Protein AF-C1GNK9-F1 (afdb_monomer)

Organism: Paracoccidioides lutzii (strain ATCC MYA-826 / Pb01) (NCBI:txid502779)

Foldseek 3Di:
DDDDDQDDDDDQDWAFAAQQDAPLNPLVVVFVVVPVVLCVVQVVDLVSSCVVVVDDVVVSVCVVVCVVATDDVSVVSRVPPAQPDDAFDDRNHDYRQEREPDGDDLVNVVVVCVVCVVVLNAAQRHGHYDDPDDDSDPDDHCHPVVVLVVVLVVLVVCLVVQPDVLSNQLSVLSSVCGTRVGCPSVVVNVVSLVVPPQDQKHKDFDQDFQVRYNSSRYGHTDIDIDGPPPPPPD

Structure (mmCIF, N/CA/C/O backbone):
data_AF-C1GNK9-F1
#
_entry.id   AF-C1GNK9-F1
#
loop_
_atom_site.group_PDB
_atom_site.id
_atom_site.type_symbol
_atom_site.label_atom_id
_atom_site.label_alt_id
_atom_site.label_comp_id
_atom_site.label_asym_id
_atom_site.label_entity_id
_atom_site.label_seq_id
_atom_site.pdbx_PDB_ins_code
_atom_site.Cartn_x
_atom_site.Cartn_y
_atom_site.Cartn_z
_atom_site.occupancy
_atom_site.B_iso_or_equiv
_atom_site.auth_seq_id
_atom_site.auth_comp_id
_atom_site.auth_asym_id
_atom_site.auth_atom_id
_atom_site.pdbx_PDB_model_num
ATOM 1 N N . MET A 1 1 ? -45.228 13.083 -0.053 1.00 32.41 1 MET A N 1
ATOM 2 C CA . MET A 1 1 ? -44.197 13.038 1.004 1.00 32.41 1 MET A CA 1
ATOM 3 C C . MET A 1 1 ? -42.906 13.493 0.355 1.00 32.41 1 MET A C 1
ATOM 5 O O . MET A 1 1 ? -42.449 12.844 -0.571 1.00 32.41 1 MET A O 1
ATOM 9 N N . SER A 1 2 ? -42.465 14.695 0.703 1.00 33.09 2 SER A N 1
ATOM 10 C CA . SER A 1 2 ? -41.429 15.471 0.018 1.00 33.09 2 SER A CA 1
ATOM 11 C C . SER A 1 2 ? -40.025 14.968 0.356 1.00 33.09 2 SER A C 1
ATOM 13 O O . SER A 1 2 ? -39.589 15.096 1.498 1.00 33.09 2 SER A O 1
ATOM 15 N N . THR A 1 3 ? -39.321 14.422 -0.632 1.00 28.77 3 THR A N 1
ATOM 16 C CA . THR A 1 3 ? -37.869 14.207 -0.604 1.00 28.77 3 THR A CA 1
ATOM 17 C C . THR A 1 3 ? -37.165 15.565 -0.717 1.00 28.77 3 THR A C 1
ATOM 19 O O . THR A 1 3 ? -37.448 16.292 -1.670 1.00 28.77 3 THR A O 1
ATOM 22 N N . PRO A 1 4 ? -36.273 15.952 0.212 1.00 29.84 4 PRO A N 1
ATOM 23 C CA . PRO A 1 4 ? -35.454 17.142 0.041 1.00 29.84 4 PRO A CA 1
ATOM 24 C C . PRO A 1 4 ? -34.284 16.816 -0.892 1.00 29.84 4 PRO A C 1
ATOM 26 O O . PRO A 1 4 ? -33.428 15.998 -0.564 1.00 29.84 4 PRO A O 1
ATOM 29 N N . THR A 1 5 ? -34.263 17.466 -2.052 1.00 26.06 5 THR A N 1
ATOM 30 C CA . THR A 1 5 ? -33.115 17.557 -2.959 1.00 26.06 5 THR A CA 1
ATOM 31 C C . THR A 1 5 ? -31.993 18.326 -2.257 1.00 26.06 5 THR A C 1
ATOM 33 O O . THR A 1 5 ? -32.154 19.514 -1.974 1.00 26.06 5 THR A O 1
ATOM 36 N N . ALA A 1 6 ? -30.874 17.672 -1.947 1.00 28.69 6 ALA A N 1
ATOM 37 C CA . ALA A 1 6 ? -29.666 18.360 -1.502 1.00 28.69 6 ALA A CA 1
ATOM 38 C C . ALA A 1 6 ? -28.867 18.782 -2.742 1.00 28.69 6 ALA A C 1
ATOM 40 O O . ALA A 1 6 ? -28.422 17.939 -3.511 1.00 28.69 6 ALA A O 1
ATOM 41 N N . LEU A 1 7 ? -28.740 20.096 -2.946 1.00 23.80 7 LEU A N 1
ATOM 42 C CA . LEU A 1 7 ? -27.814 20.692 -3.905 1.00 23.80 7 LEU A CA 1
ATOM 43 C C . LEU A 1 7 ? -26.375 20.316 -3.529 1.00 23.80 7 LEU A C 1
ATOM 45 O O . LEU A 1 7 ? -25.934 20.635 -2.425 1.00 23.80 7 LEU A O 1
ATOM 49 N N . ILE A 1 8 ? -25.632 19.731 -4.465 1.00 27.89 8 ILE A N 1
ATOM 50 C CA . ILE A 1 8 ? -24.180 19.578 -4.373 1.00 27.89 8 ILE A CA 1
ATOM 51 C C . ILE A 1 8 ? -23.557 20.673 -5.236 1.00 27.89 8 ILE A C 1
ATOM 53 O O . ILE A 1 8 ? -23.499 20.600 -6.459 1.00 27.89 8 ILE A O 1
ATOM 57 N N . SER A 1 9 ? -23.172 21.766 -4.578 1.00 24.05 9 SER A N 1
ATOM 58 C CA . SER A 1 9 ? -22.331 22.807 -5.164 1.00 24.05 9 SER A CA 1
ATOM 59 C C . SER A 1 9 ? -20.869 22.462 -4.902 1.00 24.05 9 SER A C 1
ATOM 61 O O . SER A 1 9 ? -20.514 22.210 -3.751 1.00 24.05 9 SER A O 1
ATOM 63 N N . GLY A 1 10 ? -20.067 22.478 -5.971 1.00 24.67 10 GLY A N 1
ATOM 64 C CA . GLY A 1 10 ? -18.635 22.173 -6.048 1.00 24.67 10 GLY A CA 1
ATOM 65 C C . GLY A 1 10 ? -17.849 22.257 -4.741 1.00 24.67 10 GLY A C 1
ATOM 66 O O . GLY A 1 10 ? -17.710 23.324 -4.146 1.00 24.67 10 GLY A O 1
ATOM 67 N N . VAL A 1 11 ? -17.295 21.117 -4.332 1.00 29.22 11 VAL A N 1
ATOM 68 C CA . VAL A 1 11 ? -16.322 21.032 -3.246 1.00 29.22 11 VAL A CA 1
ATOM 69 C C . VAL A 1 11 ? -14.987 20.623 -3.859 1.00 29.22 11 VAL A C 1
ATOM 71 O O . VAL A 1 11 ? -14.705 19.446 -4.059 1.00 29.22 11 VAL A O 1
ATOM 74 N N . GLU A 1 12 ? -14.170 21.627 -4.167 1.00 26.56 12 GLU A N 1
ATOM 75 C CA . GLU A 1 12 ? -12.719 21.483 -4.243 1.00 26.56 12 GLU A CA 1
ATOM 76 C C . GLU A 1 12 ? -12.217 21.183 -2.825 1.00 26.56 12 GLU A C 1
ATOM 78 O O . GLU A 1 12 ? -12.026 22.098 -2.023 1.00 26.56 12 GLU A O 1
ATOM 83 N N . GLN A 1 13 ? -12.039 19.909 -2.469 1.00 30.50 13 GLN A N 1
ATOM 84 C CA . GLN A 1 13 ? -11.192 19.555 -1.331 1.00 30.50 13 GLN A CA 1
ATOM 85 C C . GLN A 1 13 ? -10.252 18.406 -1.699 1.00 30.50 13 GLN A C 1
ATOM 87 O O . GLN A 1 13 ? -10.724 17.302 -1.959 1.00 30.50 13 GLN A O 1
ATOM 92 N N . PRO A 1 14 ? -8.932 18.664 -1.728 1.00 31.92 14 PRO A N 1
ATOM 93 C CA . PRO A 1 14 ? -7.942 17.697 -2.156 1.00 31.92 14 PRO A CA 1
ATOM 94 C C . PRO A 1 14 ? -7.744 16.592 -1.113 1.00 31.92 14 PRO A C 1
ATOM 96 O O . PRO A 1 14 ? -7.481 16.864 0.060 1.00 31.92 14 PRO A O 1
ATOM 99 N N . GLY A 1 15 ? -7.828 15.338 -1.548 1.00 30.72 15 GLY A N 1
ATOM 100 C CA . GLY A 1 15 ? -7.091 14.252 -0.915 1.00 30.72 15 GLY A CA 1
ATOM 101 C C . GLY A 1 15 ? -7.646 12.872 -1.234 1.00 30.72 15 GLY A C 1
ATOM 102 O O . GLY A 1 15 ? -8.844 12.625 -1.119 1.00 30.72 15 GLY A O 1
ATOM 103 N N . MET A 1 16 ? -6.733 11.982 -1.607 1.00 29.78 16 MET A N 1
ATOM 104 C CA . MET A 1 16 ? -6.917 10.538 -1.732 1.00 29.78 16 MET A CA 1
ATOM 105 C C . MET A 1 16 ? -7.487 9.862 -0.478 1.00 29.78 16 MET A C 1
ATOM 107 O O . MET A 1 16 ? -7.595 10.466 0.579 1.00 29.78 16 MET A O 1
ATOM 111 N N . VAL A 1 17 ? -7.823 8.574 -0.595 1.00 35.56 17 VAL A N 1
ATOM 112 C CA . VAL A 1 17 ? -8.345 7.750 0.505 1.00 35.56 17 VAL A CA 1
ATOM 113 C C . VAL A 1 17 ? -7.592 6.430 0.581 1.00 35.56 17 VAL A C 1
ATOM 115 O O . VAL A 1 17 ? -8.095 5.412 0.124 1.00 35.56 17 VAL A O 1
ATOM 118 N N . LEU A 1 18 ? -6.370 6.402 1.129 1.00 33.28 18 LEU A N 1
ATOM 119 C CA . LEU A 1 18 ? -5.648 5.128 1.291 1.00 33.28 18 LEU A CA 1
ATOM 120 C C . LEU A 1 18 ? -6.395 4.168 2.240 1.00 33.28 18 LEU A C 1
ATOM 122 O O . LEU A 1 18 ? -6.914 4.531 3.290 1.00 33.28 18 LEU A O 1
ATOM 126 N N . GLY A 1 19 ? -6.471 2.894 1.860 1.00 31.83 19 GLY A N 1
ATOM 127 C CA . GLY A 1 19 ? -7.300 1.878 2.515 1.00 31.83 19 GLY A CA 1
ATOM 128 C C . GLY A 1 19 ? -6.709 1.240 3.778 1.00 31.83 19 GLY A C 1
ATOM 129 O O . GLY A 1 19 ? -6.863 0.031 3.943 1.00 31.83 19 GLY A O 1
ATOM 130 N N . LEU A 1 20 ? -6.030 1.978 4.674 1.00 34.16 20 LEU A N 1
ATOM 131 C CA . LEU A 1 20 ? -5.265 1.339 5.768 1.00 34.16 20 LEU A CA 1
ATOM 132 C C . LEU A 1 20 ? -5.580 1.765 7.215 1.00 34.16 20 LEU A C 1
ATOM 134 O O . LEU A 1 20 ? -5.107 1.100 8.137 1.00 34.16 20 LEU A O 1
ATOM 138 N N . SER A 1 21 ? -6.442 2.752 7.485 1.00 34.75 21 SER A N 1
ATOM 139 C CA . SER A 1 21 ? -6.635 3.256 8.865 1.00 34.75 21 SER A CA 1
ATOM 140 C C . SER A 1 21 ? -8.066 3.144 9.433 1.00 34.75 21 SER A C 1
ATOM 142 O O . SER A 1 21 ? -8.746 4.142 9.648 1.00 34.75 21 SER A O 1
ATOM 144 N N . CYS A 1 22 ? -8.592 1.945 9.708 1.00 33.47 22 CYS A N 1
ATOM 145 C CA . CYS A 1 22 ? -9.754 1.825 10.616 1.00 33.47 22 CYS A CA 1
ATOM 146 C C . CYS A 1 22 ? -9.280 1.780 12.079 1.00 33.47 22 CYS A C 1
ATOM 148 O O . CYS A 1 22 ? -8.209 1.254 12.360 1.00 33.47 22 CYS A O 1
ATOM 150 N N . ALA A 1 23 ? -10.082 2.255 13.039 1.00 33.41 23 ALA A N 1
AT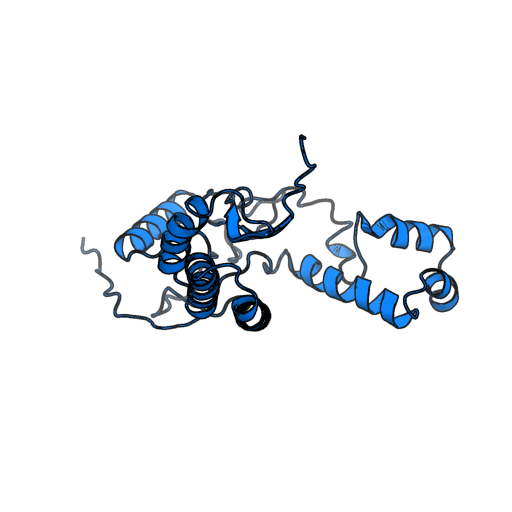OM 151 C CA . ALA A 1 23 ? -9.802 2.131 14.475 1.00 33.41 23 ALA A CA 1
ATOM 152 C C . ALA A 1 23 ? -9.534 0.674 14.928 1.00 33.41 23 ALA A C 1
ATOM 154 O O . ALA A 1 23 ? -8.771 0.467 15.868 1.00 33.41 23 ALA A O 1
ATOM 155 N N . GLY A 1 24 ? -10.090 -0.326 14.227 1.00 42.16 24 GLY A N 1
ATOM 156 C CA . GLY A 1 24 ? -9.766 -1.751 14.415 1.00 42.16 24 GLY A CA 1
ATOM 157 C C . GLY A 1 24 ? -8.482 -2.216 13.711 1.00 42.16 24 GLY A C 1
ATOM 158 O O . GLY A 1 24 ? -7.875 -3.190 14.136 1.00 42.16 24 GLY A O 1
ATOM 159 N N . CYS A 1 25 ? -8.034 -1.485 12.687 1.00 50.09 25 CYS A N 1
ATOM 160 C CA . CYS A 1 25 ? -6.756 -1.670 11.996 1.00 50.09 25 CYS A CA 1
ATOM 161 C C . CYS A 1 25 ? -5.635 -0.793 12.573 1.00 50.09 25 CYS A C 1
ATOM 163 O O . CYS A 1 25 ? -4.517 -0.886 12.092 1.00 50.09 25 CYS A O 1
ATOM 165 N N . ARG A 1 26 ? -5.870 0.038 13.601 1.00 47.41 26 ARG A N 1
ATOM 166 C CA . ARG A 1 26 ? -4.796 0.804 14.265 1.00 47.41 26 ARG A CA 1
ATOM 167 C C . ARG A 1 26 ? -3.589 -0.058 14.662 1.00 47.41 26 ARG A C 1
ATOM 169 O O . ARG A 1 26 ? -2.475 0.404 14.439 1.00 47.41 26 ARG A O 1
ATOM 176 N N . PRO A 1 27 ? -3.758 -1.311 15.140 1.00 50.75 27 PRO A N 1
ATOM 177 C CA . PRO A 1 27 ? -2.621 -2.196 15.376 1.00 50.75 27 PRO A CA 1
ATOM 178 C C . PRO A 1 27 ? -1.754 -2.456 14.133 1.00 50.75 27 PRO A C 1
ATOM 180 O O . PRO A 1 27 ? -0.574 -2.738 14.317 1.00 50.75 27 PRO A O 1
ATOM 183 N N . ARG A 1 28 ? -2.304 -2.340 12.904 1.00 52.94 28 ARG A N 1
ATOM 184 C CA . ARG A 1 28 ? -1.558 -2.419 11.630 1.00 52.94 28 ARG A CA 1
ATOM 185 C C . ARG A 1 28 ? -0.625 -1.231 11.424 1.00 52.94 28 ARG A C 1
ATOM 187 O O . ARG A 1 28 ? 0.478 -1.442 10.964 1.00 52.94 28 ARG A O 1
ATOM 194 N N . LEU A 1 29 ? -1.019 -0.005 11.760 1.00 51.38 29 LEU A N 1
ATOM 195 C CA . LEU A 1 29 ? -0.091 1.128 11.632 1.00 51.38 29 LEU A CA 1
ATOM 196 C C . LEU A 1 29 ? 1.026 1.011 12.670 1.00 51.38 29 LEU A C 1
ATOM 198 O O . LEU A 1 29 ? 2.201 1.045 12.331 1.00 51.38 29 LEU A O 1
ATOM 202 N N . TYR A 1 30 ? 0.656 0.708 13.916 1.00 52.56 30 TYR A N 1
ATOM 203 C CA . TYR A 1 30 ? 1.638 0.601 14.988 1.00 52.56 30 TYR A CA 1
ATOM 204 C C . TYR A 1 30 ? 2.629 -0.548 14.825 1.00 52.56 30 TYR A C 1
ATOM 206 O O . TYR A 1 30 ? 3.727 -0.444 15.354 1.00 52.56 30 TYR A O 1
ATOM 214 N N . ILE A 1 31 ? 2.279 -1.639 14.132 1.00 55.81 31 ILE A N 1
ATOM 215 C CA . ILE A 1 31 ? 3.273 -2.672 13.817 1.00 55.81 31 ILE A CA 1
ATOM 216 C C . ILE A 1 31 ? 4.301 -2.169 12.799 1.00 55.81 31 ILE A C 1
ATOM 218 O O . ILE A 1 31 ? 5.488 -2.438 12.978 1.00 55.81 31 ILE A O 1
ATOM 222 N N . PHE A 1 32 ? 3.856 -1.470 11.750 1.00 59.28 32 PHE A N 1
ATOM 223 C CA . PHE A 1 32 ? 4.752 -0.973 10.708 1.00 59.28 32 PHE A CA 1
ATOM 224 C C . PHE A 1 32 ? 5.675 0.130 11.225 1.00 59.28 32 PHE A C 1
ATOM 226 O O . PHE A 1 32 ? 6.747 0.303 10.664 1.00 59.28 32 PHE A O 1
ATOM 233 N N . ASP A 1 33 ? 5.317 0.788 12.329 1.00 65.00 33 ASP A N 1
ATOM 234 C CA . ASP A 1 33 ? 6.238 1.644 13.078 1.00 65.00 33 ASP A CA 1
ATOM 235 C C . ASP A 1 33 ? 7.109 0.818 14.041 1.00 65.00 33 ASP A C 1
ATOM 237 O O . ASP A 1 33 ? 8.330 0.938 14.064 1.00 65.00 33 ASP A O 1
ATOM 241 N N . PHE A 1 34 ? 6.499 -0.065 14.837 1.00 65.06 34 PHE A N 1
ATOM 242 C CA . PHE A 1 34 ? 7.181 -0.771 15.921 1.00 65.06 34 PHE A CA 1
ATOM 243 C C . PHE A 1 34 ? 8.332 -1.658 15.435 1.00 65.06 34 PHE A C 1
ATOM 245 O O . PHE A 1 34 ? 9.401 -1.647 16.048 1.00 65.06 34 PHE A O 1
ATOM 252 N N . ILE A 1 35 ? 8.133 -2.431 14.362 1.00 64.75 35 ILE A N 1
ATOM 253 C CA . ILE A 1 35 ? 9.158 -3.368 13.887 1.00 64.75 35 ILE A CA 1
ATOM 254 C C . ILE A 1 35 ? 10.387 -2.597 13.385 1.00 64.75 35 ILE A C 1
ATOM 256 O O . ILE A 1 35 ? 11.457 -2.789 13.966 1.00 64.75 35 ILE A O 1
ATOM 260 N N . PRO A 1 36 ? 10.283 -1.675 12.408 1.00 67.06 36 PRO A N 1
ATOM 261 C CA . PRO A 1 36 ? 11.446 -0.924 11.940 1.00 67.06 36 PRO A CA 1
ATOM 262 C C . PRO A 1 36 ? 12.147 -0.127 13.043 1.00 67.06 36 PRO A C 1
ATOM 264 O O . PRO A 1 36 ? 13.374 -0.100 13.066 1.00 67.06 36 PRO A O 1
ATOM 267 N N . GLU A 1 37 ? 11.416 0.479 13.988 1.00 70.75 37 GLU A N 1
ATOM 268 C CA . GLU A 1 37 ? 12.041 1.184 15.119 1.00 70.75 37 GLU A CA 1
ATOM 269 C C . GLU A 1 37 ? 12.799 0.233 16.060 1.00 70.75 37 GLU A C 1
ATOM 271 O O . GLU A 1 37 ? 13.888 0.570 16.529 1.00 70.75 37 GLU A O 1
ATOM 276 N N . THR A 1 38 ? 12.273 -0.971 16.309 1.00 69.19 38 THR A N 1
ATOM 277 C CA . THR A 1 38 ? 12.946 -1.996 17.130 1.00 69.19 38 THR A CA 1
ATOM 278 C C . THR A 1 38 ? 14.260 -2.445 16.492 1.00 69.19 38 THR A C 1
ATOM 280 O O . THR A 1 38 ? 15.286 -2.523 17.172 1.00 69.19 38 THR A O 1
ATOM 283 N N . TYR A 1 39 ? 14.254 -2.670 15.175 1.00 67.69 39 TYR A N 1
ATOM 284 C CA . TYR A 1 39 ? 15.462 -3.000 14.416 1.00 67.69 39 TYR A CA 1
ATOM 285 C C . TYR A 1 39 ? 16.459 -1.844 14.409 1.00 67.69 39 TYR A C 1
ATOM 287 O O . TYR A 1 39 ? 17.630 -2.041 14.735 1.00 67.69 39 TYR A O 1
ATOM 295 N N . ARG A 1 40 ? 15.991 -0.620 14.152 1.00 74.56 40 ARG A N 1
ATOM 296 C CA . ARG A 1 40 ? 16.846 0.569 14.142 1.00 74.56 40 ARG A CA 1
ATOM 297 C C . ARG A 1 40 ? 17.505 0.808 15.501 1.00 74.56 40 ARG A C 1
ATOM 299 O O . ARG A 1 40 ? 18.688 1.139 15.567 1.00 74.56 40 ARG A O 1
ATOM 306 N N . ALA A 1 41 ? 16.781 0.580 16.600 1.00 76.06 41 ALA A N 1
ATOM 307 C CA . ALA A 1 41 ? 17.334 0.642 17.953 1.00 76.06 41 ALA A CA 1
ATOM 308 C C . ALA A 1 41 ? 18.442 -0.401 18.184 1.00 76.06 41 ALA A C 1
ATOM 310 O O . ALA A 1 41 ? 19.359 -0.154 18.974 1.00 76.06 41 ALA A O 1
ATOM 311 N N . CYS A 1 42 ? 18.389 -1.527 17.474 1.00 72.00 42 CYS A N 1
ATOM 312 C CA . CYS A 1 42 ? 19.380 -2.600 17.488 1.00 72.00 42 CYS A CA 1
ATOM 313 C C . CYS A 1 42 ? 20.400 -2.495 16.340 1.00 72.00 42 CYS A C 1
ATOM 315 O O . CYS A 1 42 ? 21.036 -3.488 16.017 1.00 72.00 42 CYS A O 1
ATOM 317 N N . ALA A 1 43 ? 20.590 -1.311 15.741 1.00 74.94 43 ALA A N 1
ATOM 318 C CA . ALA A 1 43 ? 21.527 -1.089 14.630 1.00 74.94 43 ALA A CA 1
ATOM 319 C C . ALA A 1 43 ? 21.312 -2.045 13.440 1.00 74.94 43 ALA A C 1
ATOM 321 O O . ALA A 1 43 ? 22.272 -2.483 12.809 1.00 74.94 43 ALA A O 1
ATOM 322 N N . ASP A 1 44 ? 20.048 -2.387 13.180 1.00 68.62 44 ASP A N 1
ATOM 323 C CA . ASP A 1 44 ? 19.618 -3.358 12.171 1.00 68.62 44 ASP A CA 1
ATOM 324 C C . ASP A 1 44 ? 20.210 -4.772 12.374 1.00 68.62 44 ASP A C 1
ATOM 326 O O . ASP A 1 44 ? 20.144 -5.617 11.482 1.00 68.62 44 ASP A O 1
ATOM 330 N N . ASP A 1 45 ? 20.740 -5.058 13.572 1.00 70.19 45 ASP A N 1
ATOM 331 C CA . ASP A 1 45 ? 21.247 -6.364 13.990 1.00 70.19 45 ASP A CA 1
ATOM 332 C C . ASP A 1 45 ? 20.277 -7.017 14.982 1.00 70.19 45 ASP A C 1
ATOM 334 O O . ASP A 1 45 ? 20.234 -6.697 16.173 1.00 70.19 45 ASP A O 1
ATOM 338 N N . GLY A 1 46 ? 19.503 -7.982 14.483 1.00 65.69 46 GLY A N 1
ATOM 339 C CA . GLY A 1 46 ? 18.556 -8.751 15.289 1.00 65.69 46 GLY A CA 1
ATOM 340 C C . GLY A 1 46 ? 19.201 -9.491 16.466 1.00 65.69 46 GLY A C 1
ATOM 341 O O . GLY A 1 46 ? 18.524 -9.739 17.458 1.00 65.69 46 GLY A O 1
ATOM 342 N N . ARG A 1 47 ? 20.508 -9.780 16.426 1.00 67.94 47 ARG A N 1
ATOM 343 C CA . ARG A 1 47 ? 21.219 -10.448 17.533 1.00 67.94 47 ARG A CA 1
ATOM 344 C C . ARG A 1 47 ? 21.383 -9.532 18.740 1.00 67.94 47 ARG A C 1
ATOM 346 O O . ARG A 1 47 ? 21.305 -9.989 19.875 1.00 67.94 47 ARG A O 1
ATOM 353 N N . LEU A 1 48 ? 21.512 -8.223 18.507 1.00 73.75 48 LEU A N 1
ATOM 354 C CA . LEU A 1 48 ? 21.542 -7.235 19.586 1.00 73.75 48 LEU A CA 1
ATOM 355 C C . LEU A 1 48 ? 20.188 -7.111 20.295 1.00 73.75 48 LEU A C 1
ATOM 357 O O . LEU A 1 48 ? 20.136 -6.579 21.406 1.00 73.75 48 LEU A O 1
ATOM 361 N N . LEU A 1 49 ? 19.099 -7.590 19.683 1.00 71.94 49 LEU A N 1
ATOM 362 C CA . LEU A 1 49 ? 17.785 -7.589 20.313 1.00 71.94 49 LEU A CA 1
ATOM 363 C C . LEU A 1 49 ? 17.759 -8.531 21.522 1.00 71.94 49 LEU A C 1
ATOM 365 O O . LEU A 1 49 ? 17.271 -8.119 22.572 1.00 71.94 49 LEU A O 1
ATOM 369 N N . ALA A 1 50 ? 18.329 -9.736 21.416 1.00 72.94 50 ALA A N 1
ATOM 370 C CA . ALA A 1 50 ? 18.413 -10.694 22.525 1.00 72.94 50 ALA A CA 1
ATOM 371 C C . ALA A 1 50 ? 19.210 -10.102 23.694 1.00 72.94 50 ALA A C 1
ATOM 373 O O . ALA A 1 50 ? 18.692 -9.974 24.805 1.00 72.94 50 ALA A O 1
ATOM 374 N N . ASP A 1 51 ? 20.411 -9.595 23.403 1.00 78.88 51 ASP A N 1
ATOM 375 C CA . ASP A 1 51 ? 21.302 -8.978 24.391 1.00 78.88 51 ASP A CA 1
ATOM 376 C C . ASP A 1 51 ? 20.658 -7.788 25.120 1.00 78.88 51 ASP A C 1
ATOM 378 O O . ASP A 1 51 ? 20.855 -7.598 26.323 1.00 78.88 51 ASP A O 1
ATOM 382 N N . ARG A 1 52 ? 19.882 -6.960 24.407 1.00 76.69 52 ARG A N 1
ATOM 383 C CA . ARG A 1 52 ? 19.267 -5.747 24.974 1.00 76.69 52 ARG A CA 1
ATOM 384 C C . ARG A 1 52 ? 17.957 -5.999 25.702 1.00 76.69 52 ARG A C 1
ATOM 386 O O . ARG A 1 52 ? 17.620 -5.238 26.608 1.00 76.69 52 ARG A O 1
ATOM 393 N N . THR A 1 53 ? 17.201 -7.008 25.287 1.00 73.69 53 THR A N 1
ATOM 394 C CA . THR A 1 53 ? 15.884 -7.317 25.864 1.00 73.69 53 THR A CA 1
ATOM 395 C C . THR A 1 53 ? 15.954 -8.390 26.947 1.00 73.69 53 THR A C 1
ATOM 397 O O . THR A 1 53 ? 15.037 -8.483 27.762 1.00 73.69 53 THR A O 1
ATOM 400 N N . GLY A 1 54 ? 17.029 -9.185 26.980 1.00 78.12 54 GLY A N 1
ATOM 401 C CA . GLY A 1 54 ? 17.137 -10.375 27.824 1.00 78.12 54 GLY A CA 1
ATOM 402 C C . GLY A 1 54 ? 16.198 -11.506 27.393 1.00 78.12 54 GLY A C 1
ATOM 403 O O . GLY A 1 54 ? 15.948 -12.419 28.181 1.00 78.12 54 GLY A O 1
ATOM 404 N N . LEU A 1 55 ? 15.634 -11.426 26.183 1.00 76.12 55 LEU A N 1
ATOM 405 C CA . LEU A 1 55 ? 14.844 -12.499 25.590 1.00 76.12 55 LEU A CA 1
ATOM 406 C C . LEU A 1 55 ? 15.771 -13.636 25.157 1.00 76.12 55 LEU A C 1
ATOM 408 O O . LEU A 1 55 ? 16.904 -13.398 24.748 1.00 76.12 55 LEU A O 1
ATOM 412 N N . ALA A 1 56 ? 15.275 -14.868 25.261 1.00 77.56 56 ALA A N 1
ATOM 413 C CA . ALA A 1 56 ? 15.992 -16.033 24.765 1.00 77.56 56 ALA A CA 1
ATOM 414 C C . ALA A 1 56 ? 16.164 -15.936 23.240 1.00 77.56 56 ALA A C 1
ATOM 416 O O . ALA A 1 56 ? 15.277 -15.404 22.562 1.00 77.56 56 ALA A O 1
ATOM 417 N N . ASP A 1 57 ? 17.274 -16.459 22.716 1.00 73.69 57 ASP A N 1
ATOM 418 C CA . ASP A 1 57 ? 17.586 -16.413 21.284 1.00 73.69 57 ASP A CA 1
ATOM 419 C C . ASP A 1 57 ? 16.442 -16.996 20.451 1.00 73.69 57 ASP A C 1
ATOM 421 O O . ASP A 1 57 ? 16.105 -16.433 19.418 1.00 73.69 57 ASP A O 1
ATOM 425 N N . GLU A 1 58 ? 15.750 -18.027 20.944 1.00 72.50 58 GLU A N 1
ATOM 426 C CA . GLU A 1 58 ? 14.609 -18.640 20.260 1.00 72.50 58 GLU A CA 1
ATOM 427 C C . GLU A 1 58 ? 13.406 -17.692 20.136 1.00 72.50 58 GLU A C 1
ATOM 429 O O . GLU A 1 58 ? 12.697 -17.729 19.138 1.00 72.50 58 GLU A O 1
ATOM 434 N N . ILE A 1 59 ? 13.173 -16.821 21.127 1.00 69.44 59 ILE A N 1
ATOM 435 C CA . ILE A 1 59 ? 12.090 -15.818 21.089 1.00 69.44 59 ILE A CA 1
ATOM 436 C C . ILE A 1 59 ? 12.449 -14.705 20.106 1.00 69.44 59 ILE A C 1
ATOM 438 O O . ILE A 1 59 ? 11.583 -14.160 19.422 1.00 69.44 59 ILE A O 1
ATOM 442 N N . VAL A 1 60 ? 13.731 -14.346 20.047 1.00 69.12 60 VAL A N 1
ATOM 443 C CA . VAL A 1 60 ? 14.225 -13.373 19.077 1.00 69.12 60 VAL A CA 1
ATOM 444 C C . VAL A 1 60 ? 14.169 -13.964 17.678 1.00 69.12 60 VAL A C 1
ATOM 446 O O . VAL A 1 60 ? 13.625 -13.314 16.800 1.00 69.12 60 VAL A O 1
ATOM 449 N N . GLU A 1 61 ? 14.618 -15.195 17.463 1.00 67.38 61 GLU A N 1
ATOM 450 C CA . GLU A 1 61 ? 14.451 -15.910 16.197 1.00 67.38 61 GLU A CA 1
ATOM 451 C C . GLU A 1 61 ? 12.972 -16.009 15.813 1.00 67.38 61 GLU A C 1
ATOM 453 O O . GLU A 1 61 ? 12.634 -15.644 14.695 1.00 67.38 61 GLU A O 1
ATOM 458 N N . GLU A 1 62 ? 12.064 -16.336 16.736 1.00 67.06 62 GLU A N 1
ATOM 459 C CA . GLU A 1 62 ? 10.614 -16.323 16.489 1.00 67.06 62 GLU A CA 1
ATOM 460 C C . GLU A 1 62 ? 10.098 -14.923 16.105 1.00 67.06 62 GLU A C 1
ATOM 462 O O . GLU A 1 62 ? 9.246 -14.797 15.227 1.00 67.06 62 GLU A O 1
ATOM 467 N N . PHE A 1 63 ? 10.641 -13.851 16.689 1.00 65.12 63 PHE A N 1
ATOM 468 C CA . PHE A 1 63 ? 10.330 -12.464 16.324 1.00 65.12 63 PHE A CA 1
ATOM 469 C C . PHE A 1 63 ? 10.925 -12.052 14.959 1.00 65.12 63 PHE A C 1
ATOM 471 O O . PHE A 1 63 ? 10.275 -11.339 14.191 1.00 65.12 63 PHE A O 1
ATOM 478 N N . LEU A 1 64 ? 12.144 -12.501 14.633 1.00 62.75 64 LEU A N 1
ATOM 479 C CA . LEU A 1 64 ? 12.874 -12.181 13.397 1.00 62.75 64 LEU A CA 1
ATOM 480 C C . LEU A 1 64 ? 12.341 -12.986 12.196 1.00 62.75 64 LEU A C 1
ATOM 482 O O . LEU A 1 64 ? 12.089 -12.418 11.129 1.00 62.75 64 LEU A O 1
ATOM 486 N N . GLU A 1 65 ? 12.122 -14.291 12.373 1.00 62.00 65 GLU A N 1
ATOM 487 C CA . GLU A 1 65 ? 11.377 -15.169 11.457 1.00 62.00 65 GLU A CA 1
ATOM 488 C C . GLU A 1 65 ? 9.902 -14.738 11.387 1.00 62.00 65 GLU A C 1
ATOM 490 O O . GLU A 1 65 ? 9.264 -14.798 10.329 1.00 62.00 65 GLU A O 1
ATOM 495 N N . GLY A 1 66 ? 9.411 -14.161 12.487 1.00 52.38 66 GLY A N 1
ATOM 496 C CA . GLY A 1 66 ? 8.154 -13.436 12.648 1.00 52.38 66 GLY A CA 1
ATOM 497 C C . GLY A 1 66 ? 8.003 -12.172 11.795 1.00 52.38 66 GLY A C 1
ATOM 498 O O . GLY A 1 66 ? 6.937 -11.558 11.817 1.00 52.38 66 GLY A O 1
ATOM 499 N N . ASN A 1 67 ? 8.947 -11.847 10.901 1.00 51.25 67 ASN A N 1
ATOM 500 C CA . ASN A 1 67 ? 8.676 -10.984 9.737 1.00 51.25 67 ASN A CA 1
ATOM 501 C C . ASN A 1 67 ? 7.661 -11.590 8.740 1.00 51.25 67 ASN A C 1
ATOM 503 O O . ASN A 1 67 ? 7.388 -11.008 7.687 1.00 51.25 67 ASN A O 1
ATOM 507 N N . ARG A 1 68 ? 7.040 -12.725 9.091 1.00 46.72 68 ARG A N 1
ATOM 508 C CA . ARG A 1 68 ? 5.766 -13.182 8.528 1.00 46.72 68 ARG A CA 1
ATOM 509 C C . ARG A 1 68 ? 4.538 -12.998 9.423 1.00 46.72 68 ARG A C 1
ATOM 511 O O . ARG A 1 68 ? 3.445 -13.089 8.881 1.00 46.72 68 ARG A O 1
ATOM 518 N N . GLU A 1 69 ? 4.667 -12.710 10.720 1.00 41.53 69 GLU A N 1
ATOM 519 C CA . GLU A 1 69 ? 3.531 -12.552 11.640 1.00 41.53 69 GLU A CA 1
ATOM 520 C C . GLU A 1 69 ? 3.896 -11.846 12.977 1.00 41.53 69 GLU A C 1
ATOM 522 O O . GLU A 1 69 ? 3.650 -12.348 14.061 1.00 41.53 69 GLU A O 1
ATOM 527 N N . PHE A 1 70 ? 4.304 -10.574 12.866 1.00 47.09 70 PHE A N 1
ATOM 528 C CA . PHE A 1 70 ? 3.664 -9.443 13.563 1.00 47.09 70 PHE A CA 1
ATOM 529 C C . PHE A 1 70 ? 4.085 -9.230 15.068 1.00 47.09 70 PHE A C 1
ATOM 531 O O . PHE A 1 70 ? 4.457 -10.163 15.759 1.00 47.09 70 PHE A O 1
ATOM 538 N N . TYR A 1 71 ? 4.009 -7.978 15.590 1.00 49.88 71 TYR A N 1
ATOM 539 C CA . TYR A 1 71 ? 3.769 -7.567 17.012 1.00 49.88 71 TYR A CA 1
ATOM 540 C C . TYR A 1 71 ? 4.881 -6.852 17.804 1.00 49.88 71 TYR A C 1
ATOM 542 O O . TYR A 1 71 ? 5.977 -7.359 17.933 1.00 49.88 71 TYR A O 1
ATOM 550 N N . THR A 1 72 ? 4.549 -5.737 18.492 1.00 41.84 72 THR A N 1
ATOM 551 C CA . THR A 1 72 ? 4.417 -5.775 19.976 1.00 41.84 72 THR A CA 1
ATOM 552 C C . THR A 1 72 ? 3.869 -4.512 20.706 1.00 41.84 72 THR A C 1
ATOM 554 O O . THR A 1 72 ? 3.602 -4.572 21.901 1.00 41.84 72 THR A O 1
ATOM 557 N N . SER A 1 73 ? 3.493 -3.408 20.053 1.00 46.03 73 SER A N 1
ATOM 558 C CA . SER A 1 73 ? 2.475 -2.475 20.638 1.00 46.03 73 SER A CA 1
ATOM 559 C C . SER A 1 73 ? 1.036 -2.934 20.334 1.00 46.03 73 SER A C 1
ATOM 561 O O . SER A 1 73 ? 0.042 -2.568 20.963 1.00 46.03 73 SER A O 1
ATOM 563 N N . SER A 1 74 ? 0.993 -3.826 19.357 1.00 50.94 74 SER A N 1
ATOM 564 C CA . SER A 1 74 ? -0.106 -4.484 18.704 1.00 50.94 74 SER A CA 1
ATOM 565 C C . SER A 1 74 ? -0.579 -5.749 19.483 1.00 50.94 74 SER A C 1
ATOM 567 O O . SER A 1 74 ? -1.689 -6.213 19.250 1.00 50.94 74 SER A O 1
ATOM 569 N N . ILE A 1 75 ? 0.182 -6.256 20.472 1.00 48.34 75 ILE A N 1
ATOM 570 C CA . ILE A 1 75 ? 0.030 -7.559 21.191 1.00 48.34 75 ILE A CA 1
ATOM 571 C C . ILE A 1 75 ? -1.410 -8.007 21.480 1.00 48.34 75 ILE A C 1
ATOM 573 O O . ILE A 1 75 ? -1.763 -9.161 21.261 1.00 48.34 75 ILE A O 1
ATOM 577 N N . LEU A 1 76 ? -2.290 -7.145 21.988 1.00 52.31 76 LEU A N 1
ATOM 578 C CA . LEU A 1 76 ? -3.642 -7.609 22.324 1.00 52.31 76 LEU A CA 1
ATOM 579 C C . LEU A 1 76 ? -4.503 -7.900 21.095 1.00 52.31 76 LEU A C 1
ATOM 581 O O . LEU A 1 76 ? -5.343 -8.793 21.152 1.00 52.31 76 LEU A O 1
ATOM 585 N N . GLY A 1 77 ? -4.317 -7.179 19.988 1.00 56.66 77 GLY A N 1
ATOM 586 C CA . GLY A 1 77 ? -5.158 -7.297 18.788 1.00 56.66 77 GLY A CA 1
ATOM 587 C C . GLY A 1 77 ? -4.958 -8.587 17.990 1.00 56.66 77 GLY A C 1
ATOM 588 O O . GLY A 1 77 ? -5.507 -8.739 16.911 1.00 56.66 77 GLY A O 1
ATOM 589 N N . ILE A 1 78 ? -4.119 -9.474 18.493 1.00 54.50 78 ILE A N 1
ATOM 590 C CA . ILE A 1 78 ? -3.108 -10.144 17.689 1.00 54.50 78 ILE A CA 1
ATOM 591 C C . ILE A 1 78 ? -2.935 -11.575 18.142 1.00 54.50 78 ILE A C 1
ATOM 593 O O . ILE A 1 78 ? -3.092 -12.512 17.372 1.00 54.50 78 ILE A O 1
ATOM 597 N N . TYR A 1 79 ? -2.878 -11.719 19.461 1.00 58.16 79 TYR A N 1
ATOM 598 C CA . TYR A 1 79 ? -3.340 -12.899 20.159 1.00 58.16 79 TYR A CA 1
ATOM 599 C C . TYR A 1 79 ? -4.876 -12.930 20.244 1.00 58.16 79 TYR A C 1
ATOM 601 O O . TYR A 1 79 ? -5.455 -13.841 20.841 1.00 58.16 79 TYR A O 1
ATOM 609 N N . ARG A 1 80 ? -5.577 -11.938 19.669 1.00 61.72 80 ARG A N 1
ATOM 610 C CA . ARG A 1 80 ? -7.036 -11.914 19.646 1.00 61.72 80 ARG A CA 1
ATOM 611 C C . ARG A 1 80 ? -7.528 -13.001 18.700 1.00 61.72 80 ARG A C 1
ATOM 613 O O . ARG A 1 80 ? -7.389 -12.901 17.489 1.00 61.72 80 ARG A O 1
ATOM 620 N N . LYS A 1 81 ? -8.188 -14.013 19.266 1.00 68.88 81 LYS A N 1
ATOM 621 C CA . LYS A 1 81 ? -8.836 -15.086 18.499 1.00 68.88 81 LYS A CA 1
ATOM 622 C C . LYS A 1 81 ? -9.921 -14.588 17.549 1.00 68.88 81 LYS A C 1
ATOM 624 O O . LYS A 1 81 ? -10.341 -15.331 16.697 1.00 68.88 81 LYS A O 1
ATOM 629 N N . LEU A 1 82 ? -10.452 -13.386 17.713 1.00 64.25 82 LEU A N 1
ATOM 630 C CA . LEU A 1 82 ? -11.439 -12.825 16.797 1.00 64.25 82 LEU A CA 1
ATOM 631 C C . LEU A 1 82 ? -11.225 -11.320 16.714 1.00 64.25 82 LEU A C 1
ATOM 633 O O . LEU A 1 82 ? -10.900 -10.706 17.732 1.00 64.25 82 LEU A O 1
ATOM 637 N N . PRO A 1 83 ? -11.479 -10.691 15.563 1.00 67.81 83 PRO A N 1
ATOM 638 C CA . PRO A 1 83 ? -11.995 -11.270 14.316 1.00 67.81 83 PRO A CA 1
ATOM 639 C C . PRO A 1 83 ? -10.907 -11.892 13.414 1.00 67.81 83 PRO A C 1
ATOM 641 O O . PRO A 1 83 ? -9.777 -11.421 13.398 1.00 67.81 83 PRO A O 1
ATOM 644 N N . HIS A 1 84 ? -11.266 -12.911 12.621 1.00 72.44 84 HIS A N 1
ATOM 645 C CA . HIS A 1 84 ? -10.342 -13.596 11.693 1.00 72.44 84 HIS A CA 1
ATOM 646 C C . HIS A 1 84 ? -10.504 -13.186 10.221 1.00 72.44 84 HIS A C 1
ATOM 648 O O . HIS A 1 84 ? -9.624 -13.456 9.410 1.00 72.44 84 HIS A O 1
ATOM 654 N N . ASN A 1 85 ? -11.622 -12.552 9.855 1.00 77.06 85 ASN A N 1
ATOM 655 C CA . ASN A 1 85 ? -11.952 -12.243 8.461 1.00 77.06 85 ASN A CA 1
ATOM 656 C C . ASN A 1 85 ? -12.095 -10.734 8.232 1.00 77.06 85 ASN A C 1
ATOM 658 O O . ASN A 1 85 ? -12.415 -9.988 9.155 1.00 77.06 85 ASN A O 1
ATOM 662 N N . LEU A 1 86 ? -11.915 -10.274 6.994 1.00 79.06 86 LEU A N 1
ATOM 663 C CA . LEU A 1 86 ? -12.373 -8.945 6.576 1.00 79.06 86 LEU A CA 1
ATOM 664 C C . LEU A 1 86 ? -13.863 -9.013 6.221 1.00 79.06 86 LEU A C 1
ATOM 666 O O . LEU A 1 86 ? -14.310 -9.979 5.607 1.00 79.06 86 LEU A O 1
ATOM 670 N N . GLY A 1 87 ? -14.645 -8.008 6.609 1.00 81.38 87 GLY A N 1
ATOM 671 C CA . GLY A 1 87 ? -16.074 -7.975 6.308 1.00 81.38 87 GLY A CA 1
ATOM 672 C C . GLY A 1 87 ? -16.783 -6.729 6.829 1.00 81.38 87 GLY A C 1
ATOM 673 O O . GLY A 1 87 ? -16.148 -5.785 7.299 1.00 81.38 87 GLY A O 1
ATOM 674 N N . PHE A 1 88 ? -18.118 -6.731 6.769 1.00 83.12 88 PHE A N 1
ATOM 675 C CA . PHE A 1 88 ? -18.940 -5.782 7.534 1.00 83.12 88 PHE A CA 1
ATOM 676 C C . PHE A 1 88 ? -18.756 -6.002 9.041 1.00 83.12 88 PHE A C 1
ATOM 678 O O . PHE A 1 88 ? -18.162 -6.995 9.442 1.00 83.12 88 PHE A O 1
ATOM 685 N N . LEU A 1 89 ? -19.233 -5.095 9.900 1.00 80.25 89 LEU A N 1
ATOM 686 C CA . LEU A 1 89 ? -19.076 -5.261 11.353 1.00 80.25 89 LEU A CA 1
ATOM 687 C C . LEU A 1 89 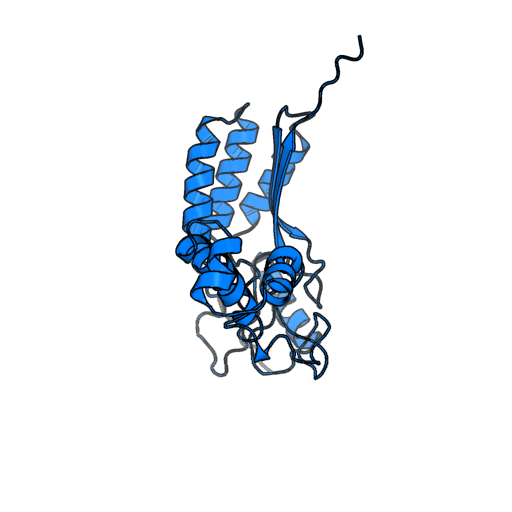? -19.792 -6.535 11.826 1.00 80.25 89 LEU A C 1
ATOM 689 O O . LEU A 1 89 ? -21.011 -6.625 11.705 1.00 80.25 89 LEU A O 1
ATOM 693 N N . SER A 1 90 ? -19.058 -7.484 12.400 1.00 78.62 90 SER A N 1
ATOM 694 C CA . SER A 1 90 ? -19.620 -8.633 13.118 1.00 78.62 90 SER A CA 1
ATOM 695 C C . SER A 1 90 ? -18.644 -9.112 14.192 1.00 78.62 90 SER A C 1
ATOM 697 O O . SER A 1 90 ? -17.521 -8.614 14.279 1.00 78.62 90 SER A O 1
ATOM 699 N N . ASP A 1 91 ? -19.044 -10.111 14.975 1.00 79.94 91 ASP A N 1
ATOM 700 C CA . ASP A 1 91 ? -18.191 -10.709 16.008 1.00 79.94 91 ASP A CA 1
ATOM 701 C C . ASP A 1 91 ? -16.945 -11.405 15.431 1.00 79.94 91 ASP A C 1
ATOM 703 O O . ASP A 1 91 ? -15.954 -11.591 16.136 1.00 79.94 91 ASP A O 1
ATOM 707 N N . ILE A 1 92 ? -16.977 -11.777 14.144 1.00 80.81 92 ILE A N 1
ATOM 708 C CA . ILE A 1 92 ? -15.925 -12.562 13.481 1.00 80.81 92 ILE A CA 1
ATOM 709 C C . ILE A 1 92 ? -15.195 -11.814 12.359 1.00 80.81 92 ILE A C 1
ATOM 711 O O . ILE A 1 92 ? -14.240 -12.353 11.787 1.00 80.81 92 ILE A O 1
ATOM 715 N N . THR A 1 93 ? -15.614 -10.586 12.042 1.00 78.44 93 THR A N 1
ATOM 716 C CA . THR A 1 93 ? -15.059 -9.782 10.943 1.00 78.44 93 THR A CA 1
ATOM 717 C C . THR A 1 93 ? -14.553 -8.421 11.413 1.00 78.44 93 THR A C 1
ATOM 719 O O . THR A 1 93 ? -15.227 -7.700 12.147 1.00 78.44 93 THR A O 1
ATOM 722 N N . GLN A 1 94 ? -13.365 -8.036 10.945 1.00 73.44 94 GLN A N 1
ATOM 723 C CA . GLN A 1 94 ? -12.851 -6.671 11.053 1.00 73.44 94 GLN A CA 1
ATOM 724 C C . GLN A 1 94 ? -13.178 -5.865 9.799 1.00 73.44 94 GLN A C 1
ATOM 726 O O . GLN A 1 94 ? -13.354 -6.406 8.707 1.00 73.44 94 GLN A O 1
A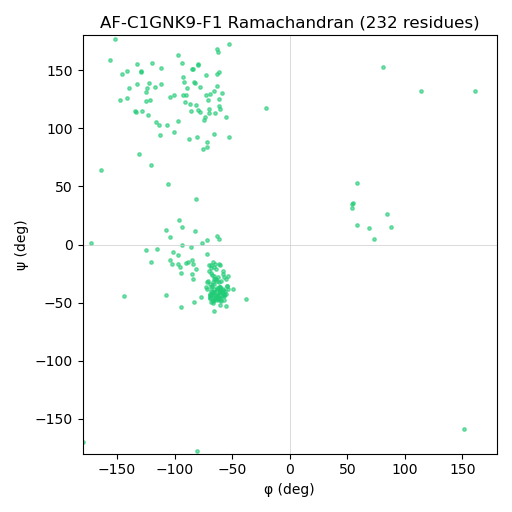TOM 731 N N . ARG A 1 95 ? -13.209 -4.543 9.960 1.00 76.25 95 ARG A N 1
ATOM 732 C CA . ARG A 1 95 ? -13.544 -3.594 8.898 1.00 76.25 95 ARG A CA 1
ATOM 733 C C . ARG A 1 95 ? -12.329 -2.779 8.501 1.00 76.25 95 ARG A C 1
ATOM 735 O O . ARG A 1 95 ? -11.615 -2.291 9.370 1.00 76.25 95 ARG A O 1
ATOM 742 N N . ALA A 1 96 ? -12.165 -2.572 7.199 1.00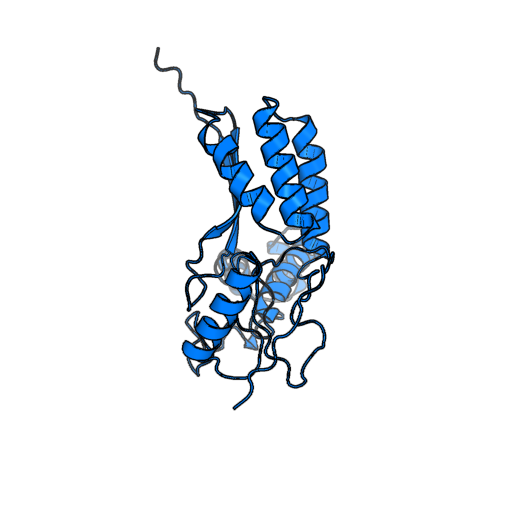 76.31 96 ALA A N 1
ATOM 743 C CA . ALA A 1 96 ? -11.194 -1.628 6.646 1.00 76.31 96 ALA A CA 1
ATOM 744 C C . ALA A 1 96 ? -11.883 -0.374 6.078 1.00 76.31 96 ALA A C 1
ATOM 746 O O . ALA A 1 96 ? -11.467 0.746 6.363 1.00 76.31 96 ALA A O 1
ATOM 747 N N . TYR A 1 97 ? -12.986 -0.571 5.348 1.00 85.75 97 TYR A N 1
ATOM 748 C CA . TYR A 1 97 ? -13.660 0.479 4.578 1.00 85.75 97 TYR A CA 1
ATOM 749 C C . TYR A 1 97 ? -14.861 1.137 5.270 1.00 85.75 97 TYR A C 1
ATOM 751 O O . TYR A 1 97 ? -15.271 2.216 4.860 1.00 85.75 97 TYR A O 1
ATOM 759 N N . TYR A 1 98 ? -15.422 0.521 6.317 1.00 85.31 98 TYR A N 1
ATOM 760 C CA . TYR A 1 98 ? -16.587 1.033 7.055 1.00 85.31 98 TYR A CA 1
ATOM 761 C C . TYR A 1 98 ? -16.166 1.399 8.478 1.00 85.31 98 TYR A C 1
ATOM 763 O O . TYR A 1 98 ? -15.954 0.531 9.324 1.00 85.31 98 TYR A O 1
ATOM 771 N N . LEU A 1 99 ? -15.996 2.694 8.720 1.00 80.62 99 LEU A N 1
ATOM 772 C CA . LEU A 1 99 ? -15.341 3.274 9.890 1.00 80.62 99 LEU A CA 1
ATOM 773 C C . LEU A 1 99 ? -16.291 3.568 11.061 1.00 80.62 99 LEU A C 1
ATOM 775 O O . LEU A 1 99 ? -15.818 3.786 12.173 1.00 80.62 99 LEU A O 1
ATOM 779 N N . SER A 1 100 ? -17.613 3.586 10.839 1.00 74.94 100 SER A N 1
ATOM 780 C CA . SER A 1 100 ? -18.611 3.814 11.905 1.00 74.94 100 SER A CA 1
ATOM 781 C C . SER A 1 100 ? -18.550 2.719 12.969 1.00 74.94 100 SER A C 1
ATOM 783 O O . SER A 1 100 ? -17.993 1.679 12.704 1.00 74.94 100 SER A O 1
ATOM 785 N N . ASN A 1 101 ? -19.142 2.845 14.158 1.00 75.50 101 ASN A N 1
ATOM 786 C CA . ASN A 1 101 ? -19.256 1.710 15.108 1.00 75.50 101 ASN A CA 1
ATOM 787 C C . ASN A 1 101 ? -20.575 0.935 14.971 1.00 75.50 101 ASN A C 1
ATOM 789 O O . ASN A 1 101 ? -20.948 0.164 15.848 1.00 75.50 101 ASN A O 1
ATOM 793 N N . GLN A 1 102 ? -21.280 1.151 13.865 1.00 76.50 102 GLN A N 1
ATOM 794 C CA . GLN A 1 102 ? -22.580 0.561 13.586 1.00 76.50 102 GLN A CA 1
ATOM 795 C C . GLN A 1 102 ? -22.455 -0.439 12.436 1.00 76.50 102 GLN A C 1
ATOM 797 O O . GLN A 1 102 ? -21.560 -0.332 11.591 1.00 76.50 102 GLN A O 1
ATOM 802 N N . GLN A 1 103 ? -23.333 -1.440 12.432 1.00 81.62 103 GLN A N 1
ATOM 803 C CA . GLN A 1 103 ? -23.508 -2.282 11.256 1.00 81.62 103 GLN A CA 1
ATOM 804 C C . GLN A 1 103 ? -24.095 -1.423 10.139 1.00 81.62 103 GLN A C 1
ATOM 806 O O . GLN A 1 103 ? -25.049 -0.689 10.370 1.00 81.62 103 GLN A O 1
ATOM 811 N N . VAL A 1 104 ? -23.501 -1.517 8.953 1.00 81.69 104 VAL A N 1
ATOM 812 C CA . VAL A 1 104 ? -23.995 -0.849 7.750 1.00 81.69 104 VAL A CA 1
ATOM 813 C C . VAL A 1 104 ? -24.669 -1.908 6.890 1.00 81.69 104 VAL A C 1
ATOM 815 O O . VAL A 1 104 ? -24.080 -2.958 6.615 1.00 81.69 104 VAL A O 1
ATOM 818 N N . THR A 1 105 ? -25.908 -1.652 6.497 1.00 85.50 105 THR A N 1
ATOM 819 C CA . THR A 1 105 ? -26.697 -2.538 5.638 1.00 85.50 105 THR A CA 1
ATOM 820 C C . THR A 1 105 ? -26.301 -2.375 4.172 1.00 85.50 105 THR A C 1
ATOM 822 O O . THR A 1 105 ? -25.809 -1.329 3.741 1.00 85.50 105 THR A O 1
ATOM 825 N N . ARG A 1 106 ? -26.540 -3.409 3.358 1.00 88.81 106 ARG A N 1
ATOM 826 C CA . ARG A 1 106 ? -26.296 -3.327 1.908 1.00 88.81 106 ARG A CA 1
ATOM 827 C C . ARG A 1 106 ? -27.205 -2.290 1.244 1.00 88.81 106 ARG A C 1
ATOM 829 O O . ARG A 1 106 ? -26.811 -1.690 0.249 1.00 88.81 106 ARG A O 1
ATOM 836 N N . GLU A 1 107 ? -28.397 -2.075 1.790 1.00 88.62 107 GLU A N 1
ATOM 837 C CA . GLU A 1 107 ? -29.385 -1.099 1.334 1.00 88.62 107 GLU A CA 1
ATOM 838 C C . GLU A 1 107 ? -28.905 0.338 1.558 1.00 88.62 107 GLU A C 1
ATOM 840 O O . GLU A 1 107 ? -29.010 1.154 0.642 1.00 88.62 107 GLU A O 1
ATOM 845 N N . GLU A 1 108 ? -28.326 0.636 2.726 1.00 87.94 108 GLU A N 1
ATOM 846 C CA . GLU A 1 108 ? -27.708 1.941 3.007 1.00 87.94 108 GLU A CA 1
ATOM 847 C C . GLU A 1 108 ? -26.557 2.224 2.039 1.00 87.94 108 GLU A C 1
ATOM 849 O O . GLU A 1 108 ? -26.500 3.305 1.448 1.00 87.94 108 GLU A O 1
ATOM 854 N N . ILE A 1 109 ? -25.680 1.237 1.821 1.00 87.31 109 ILE A N 1
ATOM 855 C CA . ILE A 1 109 ? -24.545 1.380 0.898 1.00 87.31 109 ILE A CA 1
ATOM 856 C C . ILE A 1 109 ? -25.053 1.613 -0.517 1.00 87.31 109 ILE A C 1
ATOM 858 O O . ILE A 1 109 ? -24.608 2.554 -1.162 1.00 87.31 109 ILE A O 1
ATOM 862 N N . ARG A 1 110 ? -26.030 0.824 -0.981 1.00 90.00 110 ARG A N 1
ATOM 863 C CA . ARG A 1 110 ? -26.648 1.002 -2.301 1.00 90.00 110 ARG A CA 1
ATOM 864 C C . ARG A 1 110 ? -27.262 2.393 -2.461 1.00 90.00 110 ARG A C 1
ATOM 866 O O . ARG A 1 110 ? -27.111 2.991 -3.523 1.00 90.00 110 ARG A O 1
ATOM 873 N N . GLY A 1 111 ? -27.955 2.891 -1.437 1.00 88.25 111 GLY A N 1
ATOM 874 C CA . GLY A 1 111 ? -28.568 4.218 -1.445 1.00 88.25 111 GLY A CA 1
ATOM 875 C C . GLY A 1 111 ? -27.534 5.324 -1.634 1.00 88.25 111 GLY A C 1
ATOM 876 O O . GLY A 1 111 ? -27.693 6.162 -2.517 1.00 88.25 111 GLY A O 1
ATOM 877 N N . VAL A 1 112 ? -26.440 5.280 -0.874 1.00 85.31 112 VAL A N 1
ATOM 878 C CA . VAL A 1 112 ? -25.342 6.244 -1.023 1.00 85.31 112 VAL A CA 1
ATOM 879 C C . VAL A 1 112 ? -24.597 6.046 -2.335 1.00 85.31 112 VAL A C 1
ATOM 881 O O . VAL A 1 112 ? -24.386 7.023 -3.031 1.00 85.31 112 VAL A O 1
ATOM 884 N N . SER A 1 113 ? -24.273 4.817 -2.743 1.00 87.81 113 SER A N 1
ATOM 885 C CA .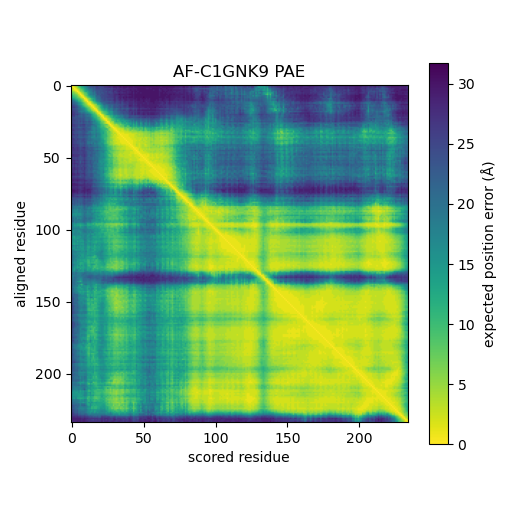 SER A 1 113 ? -23.645 4.556 -4.045 1.00 87.81 113 SER A CA 1
ATOM 886 C C . SER A 1 113 ? -24.447 5.146 -5.207 1.00 87.81 113 SER A C 1
ATOM 888 O O . SER A 1 113 ? -23.852 5.625 -6.166 1.00 87.81 113 SER A O 1
ATOM 890 N N . LYS A 1 114 ? -25.785 5.135 -5.121 1.00 87.88 114 LYS A N 1
ATOM 891 C CA . LYS A 1 114 ? -26.646 5.781 -6.114 1.00 87.88 114 LYS A CA 1
ATOM 892 C C . LYS A 1 114 ? -26.476 7.303 -6.109 1.00 87.88 114 LYS A C 1
ATOM 894 O O . LYS A 1 114 ? -26.294 7.864 -7.178 1.00 87.88 114 LYS A O 1
ATOM 899 N N . LEU A 1 115 ? -26.502 7.935 -4.933 1.00 86.94 115 LEU A N 1
ATOM 900 C CA . LEU A 1 115 ? -26.278 9.381 -4.801 1.00 86.94 115 LEU A CA 1
ATOM 901 C C . LEU A 1 115 ? -24.901 9.781 -5.349 1.00 86.94 115 LEU A C 1
ATOM 903 O O . LEU A 1 115 ? -24.802 10.709 -6.129 1.00 86.94 115 LEU A O 1
ATOM 907 N N . LEU A 1 116 ? -23.854 9.016 -5.030 1.00 86.31 116 LEU A N 1
ATOM 908 C CA . LEU A 1 116 ? -22.503 9.264 -5.545 1.00 86.31 116 LEU A CA 1
ATOM 909 C C . LEU A 1 116 ? -22.424 9.182 -7.067 1.00 86.31 116 LEU A C 1
ATOM 911 O O . LEU A 1 116 ? -21.772 10.009 -7.695 1.00 86.31 116 LEU A O 1
ATOM 915 N N . GLY A 1 117 ? -23.116 8.209 -7.661 1.00 85.81 117 GLY A N 1
ATOM 916 C CA . GLY A 1 117 ? -23.204 8.093 -9.112 1.00 85.81 117 GLY A CA 1
ATOM 917 C C . GLY A 1 117 ? -23.949 9.255 -9.777 1.00 85.81 117 GLY A C 1
ATOM 918 O O . GLY A 1 117 ? -23.632 9.579 -10.915 1.00 85.81 117 GLY A O 1
ATOM 919 N N . GLU A 1 118 ? -24.909 9.888 -9.090 1.00 86.88 118 GLU A N 1
ATOM 920 C CA . GLU A 1 118 ? -25.629 11.069 -9.598 1.00 86.88 118 GLU A CA 1
ATOM 921 C C . GLU A 1 118 ? -24.717 12.311 -9.694 1.00 86.88 118 GLU A C 1
ATOM 923 O O . GLU A 1 118 ? -24.962 13.160 -10.548 1.00 86.88 118 GLU A O 1
ATOM 928 N N . ASP A 1 119 ? -23.638 12.369 -8.903 1.00 83.06 119 ASP A N 1
ATOM 929 C CA . ASP A 1 119 ? -22.650 13.463 -8.890 1.00 83.06 119 ASP A CA 1
ATOM 930 C C . ASP A 1 119 ? -21.292 13.090 -9.515 1.00 83.06 119 ASP A C 1
ATOM 932 O O . ASP A 1 119 ? -20.302 13.803 -9.329 1.00 83.06 119 ASP A O 1
ATOM 936 N N . GLU A 1 120 ? -21.217 11.956 -10.222 1.00 85.19 120 GLU A N 1
ATOM 937 C CA . GLU A 1 120 ? -19.976 11.434 -10.825 1.00 85.19 120 GLU A CA 1
ATOM 938 C C . GLU A 1 120 ? -18.832 11.272 -9.804 1.00 85.19 120 GLU A C 1
ATOM 940 O O . GLU A 1 120 ? -17.654 11.484 -10.094 1.00 85.19 120 GLU A O 1
ATOM 945 N N . ILE A 1 121 ? -19.181 10.887 -8.574 1.00 85.12 121 ILE A N 1
ATOM 946 C CA . ILE A 1 121 ? -18.227 10.553 -7.520 1.00 85.12 121 ILE A CA 1
ATOM 947 C C . ILE A 1 121 ? -18.061 9.039 -7.504 1.00 85.12 121 ILE A C 1
ATOM 949 O O . ILE A 1 121 ? -18.924 8.291 -7.037 1.00 85.12 121 ILE A O 1
ATOM 953 N N . TYR A 1 122 ? -16.928 8.559 -7.999 1.00 88.81 122 TYR A N 1
ATOM 954 C CA . TYR A 1 122 ? -16.629 7.138 -7.917 1.00 88.81 122 TYR A CA 1
ATOM 955 C C . TYR A 1 122 ? -16.101 6.741 -6.533 1.00 88.81 122 TYR A C 1
ATOM 957 O O . TYR A 1 122 ? -15.595 7.558 -5.769 1.00 88.81 122 TYR A O 1
ATOM 965 N N . GLN A 1 123 ? -16.284 5.470 -6.175 1.00 90.62 123 GLN A N 1
ATOM 966 C CA . GLN A 1 123 ? -16.133 4.995 -4.797 1.00 90.62 123 GLN A CA 1
ATOM 967 C C . GLN A 1 123 ? -14.808 4.286 -4.519 1.00 90.62 123 GLN A C 1
ATOM 969 O O . GLN A 1 123 ? -14.554 3.967 -3.355 1.00 90.62 123 GLN A O 1
ATOM 974 N N . GLU A 1 124 ? -13.980 4.032 -5.535 1.00 91.06 124 GLU A N 1
ATOM 975 C CA . GLU A 1 124 ? -12.766 3.212 -5.430 1.00 91.06 124 GLU A CA 1
ATOM 976 C C . GLU A 1 124 ? -11.819 3.738 -4.353 1.00 91.06 124 GLU A C 1
ATOM 978 O O . GLU A 1 124 ? -11.273 2.965 -3.571 1.00 91.06 124 GLU A O 1
ATOM 983 N N . ASN A 1 125 ? -11.696 5.056 -4.267 1.00 90.69 125 ASN A N 1
ATOM 984 C CA . ASN A 1 125 ? -10.914 5.779 -3.281 1.00 90.69 125 ASN A CA 1
ATOM 985 C C . ASN A 1 125 ? -11.839 6.423 -2.236 1.00 90.69 125 ASN A C 1
ATOM 987 O O . ASN A 1 125 ? -11.763 7.618 -1.983 1.00 90.69 125 ASN A O 1
ATOM 991 N N . THR A 1 126 ? -12.750 5.664 -1.625 1.00 89.62 126 THR A N 1
ATOM 992 C CA . THR A 1 126 ? -13.599 6.188 -0.540 1.00 89.62 126 THR A CA 1
ATOM 993 C C . THR A 1 126 ? -13.651 5.243 0.650 1.00 89.62 126 THR A C 1
ATOM 995 O O . THR A 1 126 ? -13.495 4.027 0.530 1.00 89.62 126 THR A O 1
ATOM 998 N N . ARG A 1 127 ? -13.941 5.793 1.831 1.00 87.50 127 ARG A N 1
ATOM 999 C CA . ARG A 1 127 ? -14.298 5.032 3.031 1.00 87.50 127 ARG A CA 1
ATOM 1000 C C . ARG A 1 127 ? -15.580 5.586 3.615 1.00 87.50 127 ARG A C 1
ATOM 1002 O O . ARG A 1 127 ? -15.889 6.766 3.500 1.00 87.50 127 ARG A O 1
ATOM 1009 N N . TRP A 1 128 ? -16.351 4.705 4.226 1.00 85.19 128 TRP A N 1
ATOM 1010 C CA . TRP A 1 128 ? -17.625 5.052 4.818 1.00 85.19 128 TRP A CA 1
ATOM 1011 C C . TRP A 1 128 ? -17.448 5.441 6.276 1.00 85.19 128 TRP A C 1
ATOM 1013 O O . TRP A 1 128 ? -17.040 4.613 7.092 1.00 85.19 128 TRP A O 1
ATOM 1023 N N . LEU A 1 129 ? -17.863 6.648 6.642 1.00 81.50 129 LEU A N 1
ATOM 1024 C CA . LEU A 1 129 ? -18.025 7.050 8.032 1.00 81.50 129 LEU A CA 1
ATOM 1025 C C . LEU A 1 129 ? -19.46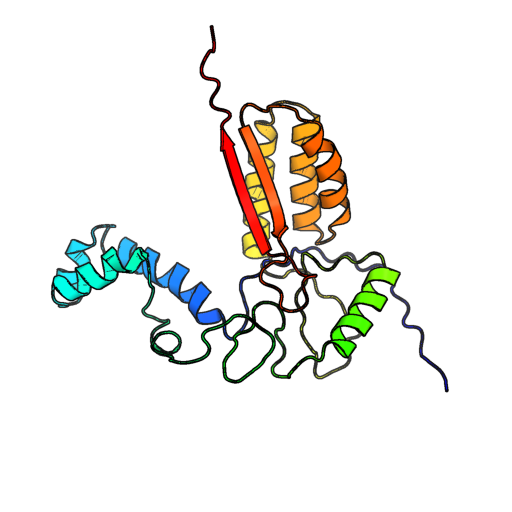6 7.509 8.252 1.00 81.50 129 LEU A C 1
ATOM 1027 O O . LEU A 1 129 ? -19.883 8.551 7.763 1.00 81.50 129 LEU A O 1
ATOM 1031 N N . GLN A 1 130 ? -20.234 6.732 9.015 1.00 71.88 130 GLN A N 1
ATOM 1032 C CA . GLN A 1 130 ? -21.568 7.152 9.434 1.00 71.88 130 GLN A CA 1
ATOM 1033 C C . GLN A 1 130 ? -21.423 8.226 10.512 1.00 71.88 130 GLN A C 1
ATOM 1035 O O . GLN A 1 130 ? -20.978 7.942 11.628 1.00 71.88 130 GLN A O 1
ATOM 1040 N N . ALA A 1 131 ? -21.771 9.463 10.170 1.00 66.44 131 ALA A N 1
ATOM 1041 C CA . ALA A 1 131 ? -21.809 10.554 11.126 1.00 66.44 131 ALA A CA 1
ATOM 1042 C C . ALA A 1 131 ? -23.083 10.464 11.982 1.00 66.44 131 ALA A C 1
ATOM 1044 O O . ALA A 1 131 ? -24.183 10.261 11.476 1.00 66.44 131 ALA A O 1
ATOM 1045 N N . VAL A 1 132 ? -22.940 10.656 13.297 1.00 56.31 132 VAL A N 1
ATOM 1046 C CA . VAL A 1 132 ? -24.076 10.729 14.243 1.00 56.31 132 VAL A CA 1
ATOM 1047 C C . VAL A 1 132 ? -24.881 12.027 14.049 1.00 56.31 132 VAL A C 1
ATOM 1049 O O . VAL A 1 132 ? -26.020 12.140 14.493 1.00 56.31 132 VAL A O 1
ATOM 1052 N N . LYS A 1 133 ? -24.290 13.021 13.377 1.00 54.94 133 LYS A N 1
ATOM 1053 C CA . LYS A 1 133 ? -24.914 14.300 13.033 1.00 54.94 133 LYS A CA 1
ATOM 1054 C C . LYS A 1 133 ? -24.876 14.483 11.524 1.00 54.94 133 LYS A C 1
ATOM 1056 O O . LYS A 1 133 ? -23.851 14.207 10.911 1.00 54.94 133 LYS A O 1
ATOM 1061 N N . PHE A 1 134 ? -25.967 14.999 10.962 1.00 51.47 134 PHE A N 1
ATOM 1062 C CA . PHE A 1 134 ? -25.996 15.490 9.587 1.00 51.47 134 PHE A CA 1
ATOM 1063 C C . PHE A 1 134 ? -24.888 16.539 9.423 1.00 51.47 134 PHE A C 1
ATOM 1065 O O . PHE A 1 134 ? -24.958 17.616 10.019 1.00 51.47 134 PHE A O 1
ATOM 1072 N N . THR A 1 135 ? -23.836 16.207 8.680 1.00 54.53 135 THR A N 1
ATOM 1073 C CA . THR A 1 135 ? -22.840 17.184 8.247 1.00 54.53 135 THR A CA 1
ATOM 1074 C C . THR A 1 135 ? -23.368 17.870 6.995 1.00 54.53 135 THR A C 1
ATOM 1076 O O . THR A 1 135 ? -23.971 17.240 6.132 1.00 54.53 135 THR A O 1
ATOM 1079 N N . MET A 1 136 ? -23.158 19.184 6.901 1.00 48.25 136 MET A N 1
ATOM 1080 C CA . MET A 1 136 ? -23.532 19.963 5.712 1.00 48.25 136 MET A CA 1
ATOM 1081 C C . MET A 1 136 ? -22.703 19.564 4.479 1.00 48.25 136 MET A C 1
ATOM 1083 O O . MET A 1 136 ? -23.119 19.800 3.353 1.00 48.25 136 MET A O 1
ATOM 1087 N N . PHE A 1 137 ? -21.559 18.915 4.710 1.00 57.03 137 PHE A N 1
ATOM 1088 C CA . PHE A 1 137 ? -20.693 18.342 3.691 1.00 57.03 137 PHE A CA 1
ATOM 1089 C C . PHE A 1 137 ? -20.665 16.819 3.888 1.00 57.03 137 PHE A C 1
ATOM 1091 O O . PHE A 1 137 ? -20.071 16.350 4.866 1.00 57.03 137 PHE A O 1
ATOM 1098 N N . PRO A 1 138 ? -21.344 16.035 3.029 1.00 69.31 138 PRO A N 1
ATOM 1099 C CA . PRO A 1 138 ? -21.315 14.573 3.102 1.00 69.31 138 PRO A CA 1
ATOM 1100 C C . PRO A 1 138 ? -19.967 13.984 2.647 1.00 69.31 138 PRO A C 1
ATOM 1102 O O . PRO A 1 138 ? -19.727 12.795 2.842 1.00 69.31 138 PRO A O 1
ATOM 1105 N N . PHE A 1 139 ? -19.080 14.820 2.095 1.00 75.06 139 PHE A N 1
ATOM 1106 C CA . PHE A 1 139 ? -17.753 14.456 1.608 1.00 75.06 139 PHE A CA 1
ATOM 1107 C C . PHE A 1 139 ? -16.662 15.161 2.391 1.00 75.06 139 PHE A C 1
ATOM 1109 O O . PHE A 1 139 ? -16.733 16.366 2.633 1.00 75.06 139 PHE A O 1
ATOM 1116 N N . GLN A 1 140 ? -15.638 14.395 2.743 1.00 76.75 140 GLN A N 1
ATOM 1117 C CA . GLN A 1 140 ? -14.427 14.899 3.360 1.00 76.75 140 GLN A CA 1
ATOM 1118 C C . GLN A 1 140 ? -13.234 14.245 2.664 1.00 76.75 140 GLN A C 1
ATOM 1120 O O . GLN A 1 140 ? -13.073 13.028 2.734 1.00 76.75 140 GLN A O 1
ATOM 1125 N N . GLY A 1 141 ? -12.433 15.058 1.975 1.00 81.62 141 GLY A N 1
ATOM 1126 C CA . GLY A 1 141 ? -11.133 14.645 1.449 1.00 81.62 141 GLY A CA 1
ATOM 1127 C C . GLY A 1 141 ? -10.047 14.684 2.528 1.00 81.62 141 GLY A C 1
ATOM 1128 O O . GLY A 1 141 ? -10.299 15.028 3.687 1.00 81.62 141 GLY A O 1
ATOM 1129 N N . GLY A 1 142 ? -8.818 14.364 2.130 1.00 83.56 142 GLY A N 1
ATOM 1130 C CA . GLY A 1 142 ? -7.631 14.478 2.988 1.00 83.56 142 GLY A CA 1
ATOM 1131 C C . GLY A 1 142 ? -7.333 13.243 3.837 1.00 83.56 142 GLY A C 1
ATOM 1132 O O . GLY A 1 142 ? -6.546 13.308 4.783 1.00 83.56 142 GLY A O 1
ATOM 1133 N N . ASP A 1 143 ? -7.949 12.112 3.519 1.00 82.19 143 ASP A N 1
ATOM 1134 C CA . ASP A 1 143 ? -7.649 10.857 4.183 1.00 82.19 143 ASP A CA 1
ATOM 1135 C C . ASP A 1 143 ? -6.236 10.373 3.795 1.00 82.19 143 ASP A C 1
ATOM 1137 O O . ASP A 1 143 ? -5.860 10.370 2.629 1.00 82.19 143 ASP A O 1
ATOM 1141 N N . HIS A 1 144 ? -5.396 10.023 4.774 1.00 81.50 144 HIS A N 1
ATOM 1142 C CA . HIS A 1 144 ? -3.966 9.741 4.542 1.00 81.50 144 HIS A CA 1
ATOM 1143 C C . HIS A 1 144 ? -3.190 10.865 3.816 1.00 81.50 144 HIS A C 1
ATOM 1145 O O . HIS A 1 144 ? -2.246 10.608 3.069 1.00 81.50 144 HIS A O 1
ATOM 1151 N N . ALA A 1 145 ? -3.569 12.134 4.019 1.00 86.25 145 ALA A N 1
ATOM 1152 C CA . ALA A 1 145 ? -2.962 13.269 3.315 1.00 86.25 145 ALA A CA 1
ATOM 1153 C C . ALA A 1 145 ? -1.429 13.364 3.454 1.00 86.25 145 ALA A C 1
ATOM 1155 O O . ALA A 1 145 ? -0.773 13.876 2.549 1.00 86.25 145 ALA A O 1
ATOM 1156 N N . ALA A 1 146 ? -0.853 12.890 4.567 1.00 86.94 146 ALA A N 1
ATOM 1157 C CA . ALA A 1 146 ? 0.594 12.893 4.768 1.00 86.94 146 ALA A CA 1
ATOM 1158 C C . ALA A 1 146 ? 1.287 11.903 3.819 1.00 86.94 146 ALA A C 1
ATOM 1160 O O . ALA A 1 146 ? 2.201 12.285 3.096 1.00 86.94 146 ALA A O 1
ATOM 1161 N N . GLU A 1 147 ? 0.805 10.665 3.760 1.00 86.62 147 GLU A N 1
ATOM 1162 C CA . GLU A 1 147 ? 1.329 9.616 2.885 1.00 86.62 147 GLU A CA 1
ATOM 1163 C C . GLU A 1 147 ? 1.095 9.951 1.407 1.00 86.62 147 GLU A C 1
ATOM 1165 O O . GLU A 1 147 ? 1.987 9.786 0.579 1.00 86.62 147 GLU A O 1
ATOM 1170 N N . VAL A 1 148 ? -0.080 10.493 1.078 1.00 87.56 148 VAL A N 1
ATOM 1171 C CA . VAL A 1 148 ? -0.424 10.953 -0.278 1.00 87.56 148 VAL A CA 1
ATOM 1172 C C . VAL A 1 148 ? 0.527 12.048 -0.748 1.00 87.56 148 VAL A C 1
ATOM 1174 O O . VAL A 1 148 ? 0.945 12.046 -1.903 1.00 87.56 148 VAL A O 1
ATOM 1177 N N . LYS A 1 149 ? 0.897 12.977 0.139 1.00 90.56 149 LYS A N 1
ATOM 1178 C CA . LYS A 1 149 ? 1.848 14.039 -0.188 1.00 90.56 149 LYS A CA 1
ATOM 1179 C C . LYS A 1 149 ? 3.217 13.473 -0.572 1.00 90.56 149 LYS A C 1
ATOM 1181 O O . LYS A 1 149 ? 3.799 13.954 -1.541 1.00 90.56 149 LYS A O 1
ATOM 1186 N N . GLU A 1 150 ? 3.700 12.458 0.144 1.00 91.25 150 GLU A N 1
ATOM 1187 C CA . GLU A 1 150 ? 4.962 11.786 -0.192 1.00 91.25 150 GLU A CA 1
ATOM 1188 C C . GLU A 1 150 ? 4.861 11.022 -1.520 1.00 91.25 150 GLU A C 1
ATOM 1190 O O . GLU A 1 150 ? 5.749 11.134 -2.362 1.00 91.25 150 GLU A O 1
ATOM 1195 N N . VAL A 1 151 ? 3.742 10.329 -1.771 1.00 89.75 151 VAL A N 1
ATOM 1196 C CA . VAL A 1 151 ? 3.484 9.672 -3.066 1.00 89.75 151 VAL A CA 1
ATOM 1197 C C . VAL A 1 151 ? 3.532 10.682 -4.216 1.00 89.75 151 VAL A C 1
ATOM 1199 O O . VAL A 1 151 ? 4.216 10.440 -5.210 1.00 89.75 151 VAL A O 1
ATOM 1202 N N . CYS A 1 152 ? 2.860 11.829 -4.081 1.00 92.88 152 CYS A N 1
ATOM 1203 C CA . CYS A 1 152 ? 2.899 12.888 -5.091 1.00 92.88 152 CYS A CA 1
ATOM 1204 C C . CYS A 1 152 ? 4.322 13.419 -5.317 1.00 92.88 152 CYS A C 1
ATOM 1206 O O . CYS A 1 152 ? 4.707 13.629 -6.463 1.00 92.88 152 CYS A O 1
ATOM 1208 N N . ALA A 1 153 ? 5.113 13.607 -4.256 1.00 93.88 153 ALA A N 1
ATOM 1209 C CA . ALA A 1 153 ? 6.497 14.063 -4.379 1.00 93.88 153 ALA A CA 1
ATOM 1210 C C . ALA A 1 153 ? 7.369 13.056 -5.153 1.00 93.88 153 ALA A C 1
ATOM 1212 O O . ALA A 1 153 ? 8.093 13.453 -6.067 1.00 93.88 153 ALA A O 1
ATOM 1213 N N . CYS A 1 154 ? 7.250 11.757 -4.853 1.00 93.12 154 CYS A N 1
ATOM 1214 C CA . CYS A 1 154 ? 7.951 10.705 -5.593 1.00 93.12 154 CYS A CA 1
ATOM 1215 C C . CYS A 1 154 ? 7.520 10.633 -7.066 1.00 93.12 154 CYS A C 1
ATOM 1217 O O . CYS A 1 154 ? 8.356 10.410 -7.939 1.00 93.12 154 CYS A O 1
ATOM 1219 N N . LEU A 1 155 ? 6.229 10.821 -7.356 1.00 93.62 155 LEU A N 1
ATOM 1220 C CA . LEU A 1 155 ? 5.715 10.822 -8.727 1.00 93.62 155 LEU A CA 1
ATOM 1221 C C . LEU A 1 155 ? 6.216 12.023 -9.534 1.00 93.62 155 LEU A C 1
ATOM 1223 O O . LEU A 1 155 ? 6.591 11.849 -10.690 1.00 93.62 155 LEU A O 1
ATOM 1227 N N . GLU A 1 156 ? 6.279 13.215 -8.938 1.00 95.12 156 GLU A N 1
ATOM 1228 C CA . GLU A 1 156 ? 6.837 14.399 -9.609 1.00 95.12 156 GLU A CA 1
ATOM 1229 C C . GLU A 1 156 ? 8.318 14.212 -9.956 1.00 95.12 156 GLU A C 1
ATOM 1231 O O . GLU A 1 156 ? 8.755 14.596 -11.042 1.00 95.12 156 GLU A O 1
ATOM 1236 N N . GLU A 1 157 ? 9.094 13.562 -9.084 1.00 94.31 157 GLU A N 1
ATOM 1237 C CA . GLU A 1 157 ? 10.477 13.194 -9.400 1.00 94.31 157 GLU A CA 1
ATOM 1238 C C . GLU A 1 157 ? 10.533 12.147 -10.526 1.00 94.31 157 GLU A C 1
ATOM 1240 O O . GLU A 1 157 ? 11.258 12.328 -11.512 1.00 94.31 157 GLU A O 1
ATOM 1245 N N . ALA A 1 158 ? 9.721 11.088 -10.431 1.00 90.75 158 ALA A N 1
ATOM 1246 C CA . ALA A 1 158 ? 9.645 10.016 -11.424 1.00 90.75 158 ALA A CA 1
ATOM 1247 C C . ALA A 1 158 ? 9.238 10.517 -12.819 1.00 90.75 158 ALA A C 1
ATOM 1249 O O . ALA A 1 158 ? 9.707 9.976 -13.824 1.00 90.75 158 ALA A O 1
ATOM 1250 N N . LYS A 1 159 ? 8.419 11.574 -12.893 1.00 92.06 159 LYS A N 1
ATOM 1251 C CA . LYS A 1 159 ? 7.973 12.203 -14.144 1.00 92.06 159 LYS A CA 1
ATOM 1252 C C . LYS A 1 159 ? 9.143 12.592 -15.048 1.00 92.06 159 LYS A C 1
ATOM 1254 O O . LYS A 1 159 ? 9.086 12.372 -16.254 1.00 92.06 159 LYS A O 1
ATOM 1259 N N . SER A 1 160 ? 10.245 13.074 -14.466 1.00 91.75 160 SER A N 1
ATOM 1260 C CA . SER A 1 160 ? 11.454 13.462 -15.211 1.00 91.75 160 SER A CA 1
ATOM 1261 C C . SER A 1 160 ? 12.191 12.294 -15.889 1.00 91.75 160 SER A C 1
ATOM 1263 O O . SER A 1 160 ? 13.005 12.517 -16.786 1.00 91.75 160 SER A O 1
ATOM 1265 N N . TYR A 1 161 ? 11.880 11.055 -15.500 1.00 92.12 161 TYR A N 1
ATOM 1266 C CA . TYR A 1 161 ? 12.441 9.823 -16.058 1.00 92.12 161 TYR A CA 1
ATOM 1267 C C . TYR A 1 161 ? 11.469 9.102 -17.005 1.00 92.12 161 TYR A C 1
ATOM 1269 O O . TYR A 1 161 ? 11.756 7.982 -17.439 1.00 92.12 161 TYR A O 1
ATOM 1277 N N . ALA A 1 162 ? 10.320 9.708 -17.325 1.00 89.06 162 ALA A N 1
ATOM 1278 C CA . ALA A 1 162 ? 9.336 9.116 -18.220 1.00 89.06 162 ALA A CA 1
ATOM 1279 C C . ALA A 1 162 ? 9.949 8.824 -19.599 1.00 89.06 162 ALA A C 1
ATOM 1281 O O . ALA A 1 162 ? 10.575 9.678 -20.227 1.00 89.06 162 ALA A O 1
ATOM 1282 N N . ALA A 1 163 ? 9.751 7.600 -20.093 1.00 88.38 163 ALA A N 1
ATOM 1283 C CA . ALA A 1 163 ? 10.339 7.160 -21.358 1.00 88.38 163 ALA A CA 1
ATOM 1284 C C . ALA A 1 163 ? 9.714 7.848 -22.585 1.00 88.38 163 ALA A C 1
ATOM 1286 O O . ALA A 1 163 ? 10.321 7.878 -23.658 1.00 88.38 163 ALA A O 1
ATOM 1287 N N . ASN A 1 164 ? 8.485 8.352 -22.452 1.00 88.69 164 ASN A N 1
ATOM 1288 C CA . ASN A 1 164 ? 7.723 8.978 -23.523 1.00 88.69 164 ASN A CA 1
ATOM 1289 C C . ASN A 1 164 ? 6.657 9.951 -22.957 1.00 88.69 164 ASN A C 1
ATOM 1291 O O . ASN A 1 164 ? 6.254 9.804 -21.801 1.00 88.69 164 ASN A O 1
ATOM 1295 N N . PRO A 1 165 ? 6.169 10.925 -23.756 1.00 91.62 165 PRO A N 1
ATOM 1296 C CA . PRO A 1 165 ? 5.169 11.894 -23.293 1.00 91.62 165 PRO A CA 1
ATOM 1297 C C . PRO A 1 165 ? 3.818 11.296 -22.845 1.00 91.62 165 PRO A C 1
ATOM 1299 O O . PRO A 1 165 ? 3.241 11.815 -21.893 1.00 91.62 165 PRO A O 1
ATOM 1302 N N . PRO A 1 166 ? 3.271 10.230 -23.471 1.00 90.25 166 PRO A N 1
ATOM 1303 C CA . PRO A 1 166 ? 2.083 9.556 -22.935 1.00 90.25 166 PRO A CA 1
ATOM 1304 C C . PRO A 1 166 ? 2.268 9.035 -21.506 1.00 90.25 166 PRO A C 1
ATOM 1306 O O . PRO A 1 166 ? 1.388 9.215 -20.670 1.00 90.25 166 PRO A O 1
ATOM 1309 N N . TYR A 1 167 ? 3.419 8.440 -21.203 1.00 89.31 167 TYR A N 1
ATOM 1310 C CA . TYR A 1 167 ? 3.719 7.933 -19.868 1.00 89.31 167 TYR A CA 1
ATOM 1311 C C . TYR A 1 167 ? 3.903 9.065 -18.845 1.00 89.31 167 TYR A C 1
ATOM 1313 O O . TYR A 1 167 ? 3.467 8.952 -17.701 1.00 89.31 167 TYR A O 1
ATOM 1321 N N . GLU A 1 168 ? 4.456 10.203 -19.270 1.00 92.44 168 GLU A N 1
ATOM 1322 C CA . GLU A 1 168 ? 4.483 11.431 -18.467 1.00 92.44 168 GLU A CA 1
ATOM 1323 C C . GLU A 1 168 ? 3.063 11.875 -18.062 1.00 92.44 168 GLU A C 1
ATOM 1325 O O . GLU A 1 168 ? 2.813 12.170 -16.893 1.00 92.44 168 GLU A O 1
ATOM 1330 N N . GLN A 1 169 ? 2.101 11.829 -18.994 1.00 92.81 169 GLN A N 1
ATOM 1331 C CA . GLN A 1 169 ? 0.691 12.152 -18.725 1.00 92.81 169 GLN A CA 1
ATOM 1332 C C . GLN A 1 169 ? 0.018 11.147 -17.784 1.00 92.81 169 GLN A C 1
ATOM 1334 O O . GLN A 1 169 ? -0.851 11.529 -16.998 1.00 92.81 169 GLN A O 1
ATOM 1339 N N . VAL A 1 170 ? 0.415 9.870 -17.826 1.00 92.19 170 VAL A N 1
ATOM 1340 C CA . VAL A 1 170 ? -0.065 8.861 -16.870 1.00 92.19 170 VAL A CA 1
ATOM 1341 C C . VAL A 1 170 ? 0.376 9.223 -15.450 1.00 92.19 170 VAL A C 1
ATOM 1343 O O . VAL A 1 170 ? -0.451 9.220 -14.537 1.00 92.19 170 VAL A O 1
ATOM 1346 N N . ILE A 1 171 ? 1.641 9.615 -15.271 1.00 92.75 171 ILE A N 1
ATOM 1347 C CA . ILE A 1 171 ? 2.181 10.059 -13.976 1.00 92.75 171 ILE A CA 1
ATOM 1348 C C . ILE A 1 171 ? 1.478 11.338 -13.492 1.00 92.75 171 ILE A C 1
ATOM 1350 O O . ILE A 1 171 ? 1.050 11.395 -12.339 1.00 92.75 171 ILE A O 1
ATOM 135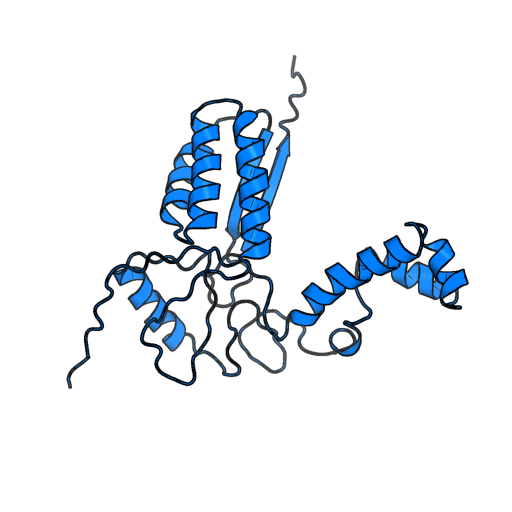4 N N . GLU A 1 172 ? 1.293 12.333 -14.366 1.00 94.69 172 GLU A N 1
ATOM 1355 C CA . GLU A 1 172 ? 0.544 13.567 -14.065 1.00 94.69 172 GLU A CA 1
ATOM 1356 C C . GLU A 1 172 ? -0.879 13.245 -13.574 1.00 94.69 172 GLU A C 1
ATOM 1358 O O . GLU A 1 172 ? -1.355 13.788 -12.577 1.00 94.69 172 GLU A O 1
ATOM 1363 N N . SER A 1 173 ? -1.539 12.285 -14.223 1.00 94.38 173 SER A N 1
ATOM 1364 C CA . SER A 1 173 ? -2.886 11.846 -13.860 1.00 94.38 173 SER A CA 1
ATOM 1365 C C . SER A 1 173 ? -2.928 11.132 -12.507 1.00 94.38 173 SER A C 1
ATOM 1367 O O . SER A 1 173 ? -3.881 11.306 -11.743 1.00 94.38 173 SER A O 1
ATOM 1369 N N . TYR A 1 174 ? -1.891 10.357 -12.166 1.00 92.38 174 TYR A N 1
ATOM 1370 C CA . TYR A 1 174 ? -1.744 9.766 -10.833 1.00 92.38 174 TYR A CA 1
ATOM 1371 C C . TYR A 1 174 ? -1.590 10.846 -9.764 1.00 92.38 174 TYR A C 1
ATOM 1373 O O . TYR A 1 174 ? -2.266 10.767 -8.736 1.00 92.38 174 TYR A O 1
ATOM 1381 N N . ILE A 1 175 ? -0.780 11.878 -10.013 1.00 92.75 175 ILE A N 1
ATOM 1382 C CA . ILE A 1 175 ? -0.628 13.032 -9.113 1.00 92.75 175 ILE A CA 1
ATOM 1383 C C . ILE A 1 175 ? -1.959 13.775 -8.972 1.00 92.75 175 ILE A C 1
ATOM 1385 O O . ILE A 1 175 ? -2.372 14.071 -7.852 1.00 92.75 175 ILE A O 1
ATOM 1389 N N . GLN A 1 176 ? -2.674 14.025 -10.071 1.00 93.50 176 GLN A N 1
ATOM 1390 C CA . GLN A 1 176 ? -3.963 14.717 -10.051 1.00 93.50 176 GLN A CA 1
ATOM 1391 C C . GLN A 1 176 ? -5.023 13.934 -9.270 1.00 93.50 176 GLN A C 1
ATOM 1393 O O . GLN A 1 176 ? -5.694 14.508 -8.410 1.00 93.50 176 GLN A O 1
ATOM 1398 N N . ASN A 1 177 ? -5.162 12.629 -9.520 1.00 91.19 177 ASN A N 1
ATOM 1399 C CA . ASN A 1 177 ? -6.043 11.757 -8.739 1.00 91.19 177 ASN A CA 1
ATOM 1400 C C . ASN A 1 177 ? -5.652 11.774 -7.255 1.00 91.19 177 ASN A C 1
ATOM 1402 O O . ASN A 1 177 ? -6.512 11.865 -6.377 1.00 91.19 177 ASN A O 1
ATOM 1406 N N . SER A 1 178 ? -4.344 11.769 -6.983 1.00 87.50 178 SER A N 1
ATOM 1407 C CA . SER A 1 178 ? -3.804 11.746 -5.628 1.00 87.50 178 SER A CA 1
ATOM 1408 C C . SER A 1 178 ? -4.097 13.012 -4.840 1.00 87.50 178 SER A C 1
ATOM 1410 O O . SER A 1 178 ? -4.631 12.973 -3.727 1.00 87.50 178 SER A O 1
ATOM 1412 N N . ALA A 1 179 ? -3.795 14.145 -5.461 1.00 87.50 179 ALA A N 1
ATOM 1413 C CA . ALA A 1 179 ? -4.010 15.459 -4.904 1.00 87.50 179 ALA A CA 1
ATOM 1414 C C . ALA A 1 179 ? -5.503 15.749 -4.761 1.00 87.50 179 ALA A C 1
ATOM 1416 O O . ALA A 1 179 ? -5.925 16.151 -3.691 1.00 87.50 179 ALA A O 1
ATOM 1417 N N . THR A 1 180 ? -6.324 15.528 -5.788 1.00 87.62 180 THR A N 1
ATOM 1418 C CA . THR A 1 180 ? -7.732 15.968 -5.774 1.00 87.62 180 THR A CA 1
ATOM 1419 C C . THR A 1 180 ? -8.683 14.992 -5.088 1.00 87.62 180 THR A C 1
ATOM 1421 O O . THR A 1 180 ? -9.735 15.414 -4.621 1.00 87.62 180 THR A O 1
ATOM 1424 N N . GLY A 1 181 ? -8.345 13.702 -5.029 1.00 86.75 181 GLY A N 1
ATOM 1425 C CA . GLY A 1 181 ? -9.283 12.648 -4.638 1.00 86.75 181 GLY A CA 1
ATOM 1426 C C . GLY A 1 181 ? -10.334 12.322 -5.710 1.00 86.75 181 GLY A C 1
ATOM 1427 O O . GLY A 1 181 ? -11.217 11.506 -5.455 1.00 86.75 181 GLY A O 1
ATOM 1428 N N . ARG A 1 182 ? -10.266 12.915 -6.910 1.00 86.56 182 ARG A N 1
ATOM 1429 C CA . ARG A 1 182 ? -11.143 12.568 -8.039 1.00 86.56 182 ARG A CA 1
ATOM 1430 C C . ARG A 1 182 ? -10.496 11.502 -8.916 1.00 86.56 182 ARG A C 1
ATOM 1432 O O . ARG A 1 182 ? -9.381 11.690 -9.393 1.00 86.56 182 ARG A O 1
ATOM 1439 N N . THR A 1 183 ? -11.223 10.424 -9.193 1.00 89.06 183 THR A N 1
ATOM 1440 C CA . THR A 1 183 ? -10.701 9.291 -9.976 1.00 89.06 183 THR A CA 1
ATOM 1441 C C . THR A 1 183 ? -10.834 9.457 -11.486 1.00 89.06 183 THR A C 1
ATOM 1443 O O . THR A 1 183 ? -10.347 8.602 -12.218 1.00 89.06 183 THR A O 1
ATOM 1446 N N . ASP A 1 184 ? -11.433 10.550 -11.967 1.00 90.06 184 ASP A N 1
ATOM 1447 C CA . ASP A 1 184 ? -11.634 10.813 -13.400 1.00 90.06 184 ASP A CA 1
ATOM 1448 C C . ASP A 1 184 ? -10.302 10.766 -14.163 1.00 90.06 184 ASP A C 1
ATOM 1450 O O . ASP A 1 184 ? -10.124 9.950 -15.062 1.00 90.06 184 ASP A O 1
ATOM 1454 N N . ALA A 1 185 ? -9.312 11.539 -13.698 1.00 89.88 185 ALA A N 1
ATOM 1455 C CA . ALA A 1 185 ? -7.978 11.569 -14.294 1.00 89.88 185 ALA A CA 1
ATOM 1456 C C . ALA A 1 185 ? -7.293 10.192 -14.259 1.00 89.88 185 ALA A C 1
ATOM 1458 O O . ALA A 1 185 ? -6.616 9.805 -15.206 1.00 89.88 185 ALA A O 1
ATOM 1459 N N . TYR A 1 186 ? -7.498 9.418 -13.186 1.00 91.31 186 TYR A N 1
ATOM 1460 C CA . TYR A 1 186 ? -6.960 8.060 -13.092 1.00 91.31 186 TYR A CA 1
ATOM 1461 C C . TYR A 1 186 ? -7.595 7.116 -14.117 1.00 91.31 186 TYR A C 1
ATOM 1463 O O . TYR A 1 186 ? -6.890 6.304 -14.710 1.00 91.31 186 TYR A O 1
ATOM 1471 N N . ARG A 1 187 ? -8.911 7.216 -14.344 1.00 90.62 187 ARG A N 1
ATOM 1472 C CA . ARG A 1 187 ? -9.621 6.415 -15.353 1.00 90.62 187 ARG A CA 1
ATOM 1473 C C . ARG A 1 187 ? -9.146 6.758 -16.759 1.00 90.62 187 ARG A C 1
ATOM 1475 O O . ARG A 1 187 ? -8.844 5.844 -17.523 1.00 90.62 187 ARG A O 1
ATOM 1482 N N . ASP A 1 188 ? -9.025 8.046 -17.064 1.00 90.44 188 ASP A N 1
ATOM 1483 C CA . ASP A 1 188 ? -8.545 8.523 -18.363 1.00 90.44 188 ASP A CA 1
ATOM 1484 C C . ASP A 1 188 ? -7.097 8.076 -18.616 1.00 90.44 188 ASP A C 1
ATOM 1486 O O . ASP A 1 188 ? -6.744 7.658 -19.723 1.00 90.44 188 ASP A O 1
ATOM 1490 N N . SER A 1 189 ? -6.259 8.060 -17.573 1.00 91.44 189 SER A N 1
ATOM 1491 C CA . SER A 1 189 ? -4.880 7.584 -17.693 1.00 91.44 189 SER A CA 1
ATOM 1492 C C . SER A 1 189 ? -4.772 6.090 -17.974 1.00 91.44 189 SER A C 1
ATOM 1494 O O . SER A 1 189 ? -3.816 5.679 -18.631 1.00 91.44 189 SER A O 1
ATOM 1496 N N . GLN A 1 190 ? -5.758 5.278 -17.570 1.00 91.38 190 GLN A N 1
ATOM 1497 C CA . GLN A 1 190 ? -5.757 3.851 -17.900 1.00 91.38 190 GLN A CA 1
ATOM 1498 C C . GLN A 1 190 ? -5.836 3.624 -19.412 1.00 91.38 190 GLN A C 1
ATOM 1500 O O . GLN A 1 190 ? -5.245 2.668 -19.907 1.00 91.38 190 GLN A O 1
ATOM 1505 N N . GLU A 1 191 ? -6.505 4.504 -20.168 1.00 91.00 191 GLU A N 1
ATOM 1506 C CA . GLU A 1 191 ? -6.543 4.410 -21.632 1.00 91.00 191 GLU A CA 1
ATOM 1507 C C . GLU A 1 191 ? -5.170 4.699 -22.263 1.00 91.00 191 GLU A C 1
ATOM 1509 O O . GLU A 1 191 ? -4.795 4.071 -23.257 1.00 91.00 191 GLU A O 1
ATOM 1514 N N . LEU A 1 192 ? -4.405 5.636 -21.698 1.00 89.00 192 LEU A N 1
ATOM 1515 C CA . LEU A 1 192 ? -3.029 5.908 -22.128 1.00 89.00 192 LEU A CA 1
ATOM 1516 C C . LEU A 1 192 ? -2.103 4.746 -21.766 1.00 89.00 192 LEU A C 1
ATOM 1518 O O . LEU A 1 192 ? -1.309 4.314 -22.600 1.00 89.00 192 LEU A O 1
ATOM 1522 N N . TRP A 1 193 ? -2.260 4.209 -20.558 1.00 88.19 193 TRP A N 1
ATOM 1523 C CA . TRP A 1 193 ? -1.482 3.088 -20.048 1.00 88.19 193 TRP A CA 1
ATOM 1524 C C . TRP A 1 193 ? -1.630 1.833 -20.920 1.00 88.19 193 TRP A C 1
ATOM 1526 O O . TRP A 1 193 ? -0.633 1.295 -21.387 1.00 88.19 193 TRP A O 1
ATOM 1536 N N . VAL A 1 194 ? -2.858 1.425 -21.271 1.00 88.88 194 VAL A N 1
ATOM 1537 C CA . VAL A 1 194 ? -3.073 0.246 -22.142 1.00 88.88 194 VAL A CA 1
ATOM 1538 C C . VAL A 1 194 ? -2.536 0.419 -23.569 1.00 88.88 194 VAL A C 1
ATOM 1540 O O . VAL A 1 194 ? -2.402 -0.567 -24.299 1.00 88.88 194 VAL A O 1
ATOM 1543 N N . LYS A 1 195 ? -2.255 1.657 -23.995 1.00 89.94 195 LYS A N 1
ATOM 1544 C CA . LYS A 1 195 ? -1.667 1.967 -25.306 1.00 89.94 195 LYS A CA 1
ATOM 1545 C C . LYS A 1 195 ? -0.136 1.960 -25.288 1.00 89.94 195 LYS A C 1
ATOM 1547 O O . LYS A 1 195 ? 0.450 1.903 -26.371 1.00 89.94 195 LYS A O 1
ATOM 1552 N N . ASP A 1 196 ? 0.511 1.995 -24.121 1.00 86.00 196 ASP A N 1
ATOM 1553 C CA . ASP A 1 196 ? 1.967 1.871 -24.012 1.00 86.00 196 ASP A CA 1
ATOM 1554 C C . ASP A 1 196 ? 2.365 0.390 -24.088 1.00 86.00 196 ASP A C 1
ATOM 1556 O O . ASP A 1 196 ? 2.327 -0.364 -23.121 1.00 86.00 196 ASP A O 1
ATOM 1560 N N . ILE A 1 197 ? 2.659 -0.081 -25.300 1.00 85.88 197 ILE A N 1
ATOM 1561 C CA . ILE A 1 197 ? 2.896 -1.503 -25.557 1.00 85.88 197 ILE A CA 1
ATOM 1562 C C . ILE A 1 197 ? 4.361 -1.857 -25.305 1.00 85.88 197 ILE A C 1
ATOM 1564 O O . ILE A 1 197 ? 5.249 -1.407 -26.029 1.00 85.88 197 ILE A O 1
ATOM 1568 N N . LYS A 1 198 ? 4.588 -2.797 -24.377 1.00 85.75 198 LYS A N 1
ATOM 1569 C CA . LYS A 1 198 ? 5.916 -3.332 -24.011 1.00 85.75 198 LYS A CA 1
ATOM 1570 C C . LYS A 1 198 ? 6.885 -2.239 -23.527 1.00 85.75 198 LYS A C 1
ATOM 1572 O O . LYS A 1 198 ? 8.009 -2.169 -24.044 1.00 85.75 198 LYS A O 1
ATOM 1577 N N . PRO A 1 199 ? 6.498 -1.415 -22.539 1.00 84.88 199 PRO A N 1
ATOM 1578 C CA . PRO A 1 199 ? 7.435 -0.481 -21.945 1.00 84.88 199 PRO A CA 1
ATOM 1579 C C . PRO A 1 199 ? 8.588 -1.266 -21.301 1.00 84.88 199 PRO A C 1
ATOM 1581 O O . PRO A 1 199 ? 8.421 -2.394 -20.831 1.00 84.88 199 PRO A O 1
ATOM 1584 N N . ALA A 1 200 ? 9.789 -0.684 -21.290 1.00 85.25 200 ALA A N 1
ATOM 1585 C CA . ALA A 1 200 ? 10.930 -1.303 -20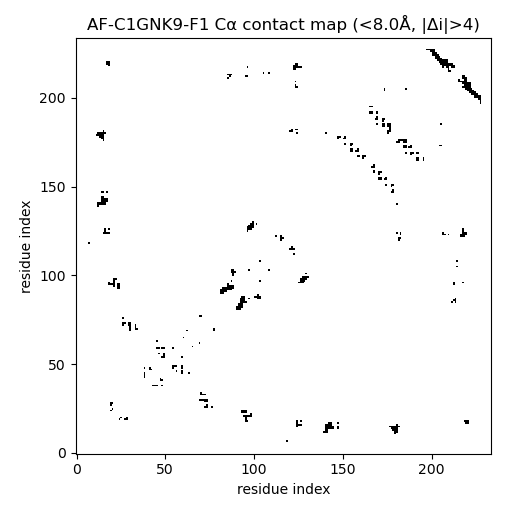.609 1.00 85.25 200 ALA A CA 1
ATOM 1586 C C . ALA A 1 200 ? 10.666 -1.456 -19.098 1.00 85.25 200 ALA A C 1
ATOM 1588 O O . ALA A 1 200 ? 11.129 -2.417 -18.479 1.00 85.25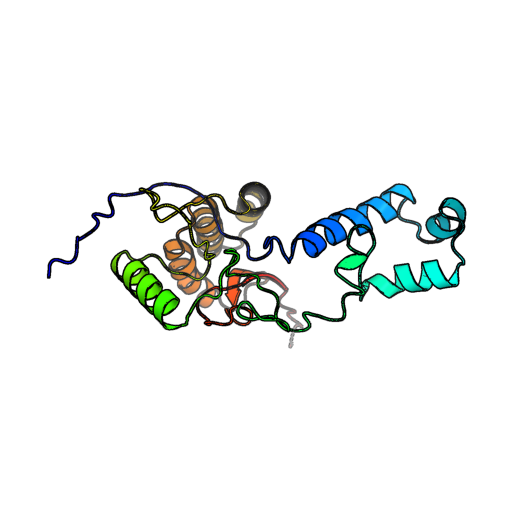 200 ALA A O 1
ATOM 1589 N N . VAL A 1 201 ? 9.897 -0.519 -18.538 1.00 84.06 201 VAL A N 1
ATOM 1590 C CA . VAL A 1 201 ? 9.407 -0.509 -17.162 1.00 84.06 201 VAL A CA 1
ATOM 1591 C C . VAL A 1 201 ? 7.899 -0.283 -17.203 1.00 84.06 201 VAL A C 1
ATOM 1593 O O . VAL A 1 201 ? 7.448 0.770 -17.634 1.00 84.06 201 VAL A O 1
ATOM 1596 N N . GLU A 1 202 ? 7.145 -1.279 -16.765 1.00 86.19 202 GLU A N 1
ATOM 1597 C CA . GLU A 1 202 ? 5.695 -1.243 -16.614 1.00 86.19 202 GLU A CA 1
ATOM 1598 C C . GLU A 1 202 ? 5.325 -0.803 -15.197 1.00 86.19 202 GLU A C 1
ATOM 1600 O O . GLU A 1 202 ? 5.957 -1.254 -14.233 1.00 86.19 202 GLU A O 1
ATOM 1605 N N . THR A 1 203 ? 4.298 0.036 -15.046 1.00 85.44 203 THR A N 1
ATOM 1606 C CA . THR A 1 203 ? 3.817 0.439 -13.716 1.00 85.44 203 THR A CA 1
ATOM 1607 C C . THR A 1 203 ? 2.304 0.555 -13.620 1.00 85.44 203 THR A C 1
ATOM 1609 O O . THR A 1 203 ? 1.620 0.922 -14.568 1.00 85.44 203 THR A O 1
ATOM 1612 N N . ILE A 1 204 ? 1.785 0.292 -12.422 1.00 86.81 204 ILE A N 1
ATOM 1613 C CA . ILE A 1 204 ? 0.420 0.641 -12.024 1.00 86.81 204 ILE A CA 1
ATOM 1614 C C . ILE A 1 204 ? 0.456 1.153 -10.587 1.00 86.81 204 ILE A C 1
ATOM 1616 O O . ILE A 1 204 ? 1.129 0.569 -9.736 1.00 86.81 204 ILE A O 1
ATOM 1620 N N . LEU A 1 205 ? -0.231 2.261 -10.315 1.00 89.62 205 LEU A N 1
ATOM 1621 C CA . LEU A 1 205 ? -0.284 2.872 -8.989 1.00 89.62 205 LEU A CA 1
ATOM 1622 C C . LEU A 1 205 ? -1.643 3.528 -8.765 1.00 89.62 205 LEU A C 1
ATOM 1624 O O . LEU A 1 205 ? -2.041 4.391 -9.542 1.00 89.62 205 LEU A O 1
ATOM 1628 N N . GLY A 1 206 ? -2.343 3.163 -7.695 1.00 89.50 206 GLY A N 1
ATOM 1629 C CA . GLY A 1 206 ? -3.628 3.772 -7.354 1.00 89.50 206 GLY A CA 1
ATOM 1630 C C . GLY A 1 206 ? -4.554 2.829 -6.600 1.00 89.50 206 GLY A C 1
ATOM 1631 O O . GLY A 1 206 ? -4.109 1.860 -5.996 1.00 89.50 206 GLY A O 1
ATOM 1632 N N . PHE A 1 207 ? -5.855 3.117 -6.637 1.00 90.94 207 PHE A N 1
ATOM 1633 C CA . PHE A 1 207 ? -6.898 2.253 -6.079 1.00 90.94 207 PHE A CA 1
ATOM 1634 C C . PHE A 1 207 ? -7.344 1.240 -7.124 1.00 90.94 207 PHE A C 1
ATOM 1636 O O . PHE A 1 207 ? -8.229 1.534 -7.923 1.00 90.94 207 PHE A O 1
ATOM 1643 N N . VAL A 1 208 ? -6.698 0.075 -7.137 1.00 86.88 208 VAL A N 1
ATOM 1644 C CA . VAL A 1 208 ? -6.781 -0.856 -8.272 1.00 86.88 208 VAL A CA 1
ATOM 1645 C C . VAL A 1 208 ? -7.870 -1.909 -8.067 1.00 86.88 208 VAL A C 1
ATOM 1647 O O . VAL A 1 208 ? -8.751 -2.064 -8.907 1.00 86.88 208 VAL A O 1
ATOM 1650 N N . GLU A 1 209 ? -7.848 -2.626 -6.940 1.00 86.19 209 GLU A N 1
ATOM 1651 C CA . GLU A 1 209 ? -8.623 -3.864 -6.786 1.00 86.19 209 GLU A CA 1
ATOM 1652 C C . GLU A 1 209 ? -9.619 -3.808 -5.613 1.00 86.19 209 GLU A C 1
ATOM 1654 O O . GLU A 1 209 ? -9.213 -3.619 -4.463 1.00 86.19 209 GLU A O 1
ATOM 1659 N N . PRO A 1 210 ? -10.929 -4.049 -5.835 1.00 89.06 210 PRO A N 1
ATOM 1660 C CA . PRO A 1 210 ? -11.962 -3.984 -4.794 1.00 89.06 210 PRO A CA 1
ATOM 1661 C C . PRO A 1 210 ? -12.081 -5.248 -3.937 1.00 89.06 210 PRO A C 1
ATOM 1663 O O . PRO A 1 210 ? -13.031 -5.409 -3.170 1.00 89.06 210 PRO A O 1
ATOM 1666 N N . ARG A 1 211 ? -11.113 -6.163 -4.044 1.00 82.88 211 ARG A N 1
ATOM 1667 C CA . ARG A 1 211 ? -11.167 -7.519 -3.472 1.00 82.88 211 ARG A CA 1
ATOM 1668 C C . ARG A 1 211 ? -11.403 -7.550 -1.959 1.00 82.88 211 ARG A C 1
ATOM 1670 O O . ARG A 1 211 ? -11.936 -8.535 -1.452 1.00 82.88 211 ARG A O 1
ATOM 1677 N N . ARG A 1 212 ? -10.991 -6.505 -1.231 1.00 84.12 212 ARG A N 1
ATOM 1678 C CA . ARG A 1 212 ? -11.097 -6.423 0.237 1.00 84.12 212 ARG A CA 1
ATOM 1679 C C . ARG A 1 212 ? -12.321 -5.654 0.746 1.00 84.12 212 ARG A C 1
ATOM 1681 O O . ARG A 1 212 ? -12.578 -5.687 1.953 1.00 84.12 212 ARG A O 1
ATOM 1688 N N . ASP A 1 213 ? -13.082 -4.984 -0.119 1.00 88.56 213 ASP A N 1
ATOM 1689 C CA . ASP A 1 213 ? -14.343 -4.348 0.272 1.00 88.56 213 ASP A CA 1
ATOM 1690 C C . ASP A 1 213 ? -15.470 -5.393 0.297 1.00 88.56 213 ASP A C 1
ATOM 1692 O O . ASP A 1 213 ? -15.791 -5.963 -0.744 1.00 88.56 213 ASP A O 1
ATOM 1696 N N . PRO A 1 214 ? -16.141 -5.635 1.439 1.00 88.00 214 PRO A N 1
ATOM 1697 C CA . PRO A 1 214 ? -17.262 -6.575 1.499 1.00 88.00 214 PRO A CA 1
ATOM 1698 C C . PRO A 1 214 ? -18.462 -6.207 0.607 1.00 88.00 214 PRO A C 1
ATOM 1700 O O . PRO A 1 214 ? -19.316 -7.067 0.370 1.00 88.00 214 PRO A O 1
ATOM 1703 N N . TYR A 1 215 ? -18.562 -4.960 0.131 1.00 90.75 215 TYR A N 1
ATOM 1704 C CA . TYR A 1 215 ? -19.549 -4.562 -0.880 1.00 90.75 215 TYR A CA 1
ATOM 1705 C C . TYR A 1 215 ? -19.003 -4.615 -2.319 1.00 90.75 215 TYR A C 1
ATOM 1707 O O . TYR A 1 215 ? -19.788 -4.800 -3.245 1.00 90.75 215 TYR A O 1
ATOM 1715 N N . GLY A 1 216 ? -17.683 -4.505 -2.501 1.00 91.31 216 GLY A N 1
ATOM 1716 C CA . GLY A 1 216 ? -17.001 -4.637 -3.791 1.00 91.31 216 GLY A CA 1
ATOM 1717 C C . GLY A 1 216 ? -16.945 -3.374 -4.657 1.00 91.31 216 GLY A C 1
ATOM 1718 O O . GLY A 1 216 ? -16.869 -3.504 -5.874 1.00 91.31 216 GLY A O 1
ATOM 1719 N N . VAL A 1 217 ? -17.003 -2.169 -4.075 1.00 90.06 217 VAL A N 1
ATOM 1720 C CA . VAL A 1 217 ? -16.906 -0.892 -4.830 1.00 90.06 217 VAL A CA 1
ATOM 1721 C C . VAL A 1 217 ? -15.735 -0.007 -4.408 1.00 90.06 217 VAL A C 1
ATOM 1723 O O . VAL A 1 217 ? -15.402 0.936 -5.117 1.00 90.06 217 VAL A O 1
ATOM 1726 N N . ARG A 1 218 ? -15.122 -0.282 -3.255 1.00 90.81 218 ARG A N 1
ATOM 1727 C CA . ARG A 1 218 ? -13.934 0.422 -2.760 1.00 90.81 218 ARG A CA 1
ATOM 1728 C C . ARG A 1 218 ? -12.710 -0.426 -3.034 1.00 90.81 218 ARG A C 1
ATOM 1730 O O . ARG A 1 218 ? -12.694 -1.602 -2.676 1.00 90.81 218 ARG A O 1
ATOM 1737 N N . ALA A 1 219 ? -11.708 0.168 -3.657 1.00 90.06 219 ALA A N 1
ATOM 1738 C CA . ALA A 1 219 ? -10.491 -0.511 -4.043 1.00 90.06 219 ALA A CA 1
ATOM 1739 C C . ALA A 1 219 ? -9.385 -0.298 -3.019 1.00 90.06 219 ALA A C 1
ATOM 1741 O O . ALA A 1 219 ? -9.459 0.523 -2.100 1.00 90.06 219 ALA A O 1
ATOM 1742 N N . GLU A 1 220 ? -8.378 -1.142 -3.108 1.00 88.00 220 GLU A N 1
ATOM 1743 C CA . GLU A 1 220 ? -7.183 -1.020 -2.306 1.00 88.00 220 GLU A CA 1
ATOM 1744 C C . GLU A 1 220 ? -6.112 -0.221 -3.031 1.00 88.00 220 GLU A C 1
ATOM 1746 O O . GLU A 1 220 ? -5.968 -0.330 -4.246 1.00 88.00 220 GLU A O 1
ATOM 1751 N N . PHE A 1 221 ? -5.356 0.561 -2.258 1.00 88.88 221 PHE A N 1
ATOM 1752 C CA . PHE A 1 221 ? -4.173 1.218 -2.775 1.00 88.88 221 PHE A CA 1
ATOM 1753 C C . PHE A 1 221 ? -3.071 0.189 -3.042 1.00 88.88 221 PHE A C 1
ATOM 1755 O O . PHE A 1 221 ? -2.574 -0.450 -2.112 1.00 88.88 221 PHE A O 1
ATOM 1762 N N . GLU A 1 222 ? -2.687 0.049 -4.304 1.00 84.56 222 GLU A N 1
ATOM 1763 C CA . GLU A 1 222 ? -1.655 -0.864 -4.779 1.00 84.56 222 GLU A CA 1
ATOM 1764 C C . GLU A 1 222 ? -0.658 -0.094 -5.660 1.00 84.56 222 GLU A C 1
ATOM 1766 O O . GLU A 1 222 ? -1.010 0.883 -6.324 1.00 84.56 222 GLU A O 1
ATOM 1771 N N . GLY A 1 223 ? 0.598 -0.538 -5.654 1.00 84.56 223 GLY A N 1
ATOM 1772 C CA . GLY A 1 223 ? 1.661 -0.019 -6.506 1.00 84.56 223 GLY A CA 1
ATOM 1773 C C . GLY A 1 223 ? 2.550 -1.163 -6.976 1.00 84.56 223 GLY A C 1
ATOM 1774 O O . GLY A 1 223 ? 3.043 -1.934 -6.151 1.00 84.56 223 GLY A O 1
ATOM 1775 N N . LEU A 1 224 ? 2.748 -1.289 -8.285 1.00 82.38 224 LEU A N 1
ATOM 1776 C CA . LEU A 1 224 ? 3.613 -2.299 -8.889 1.00 82.38 224 LEU A CA 1
ATOM 1777 C C . LEU A 1 224 ? 4.521 -1.651 -9.929 1.00 82.38 224 LEU A C 1
ATOM 1779 O O . LEU A 1 224 ? 4.081 -0.831 -10.731 1.00 82.38 224 LEU A O 1
ATOM 1783 N N . VAL A 1 225 ? 5.785 -2.071 -9.919 1.00 84.19 225 VAL A N 1
ATOM 1784 C CA . VAL A 1 225 ? 6.790 -1.744 -10.932 1.00 84.19 225 VAL A CA 1
ATOM 1785 C C . VAL A 1 225 ? 7.353 -3.059 -11.463 1.00 84.19 225 VAL A C 1
ATOM 1787 O O . VAL A 1 225 ? 7.836 -3.885 -10.687 1.00 84.19 225 VAL A O 1
ATOM 1790 N N . GLY A 1 226 ? 7.272 -3.276 -12.772 1.00 73.69 226 GLY A N 1
ATOM 1791 C CA . GLY A 1 226 ? 7.747 -4.483 -13.443 1.00 73.69 226 GLY A CA 1
ATOM 1792 C C . GLY A 1 226 ? 8.726 -4.147 -14.562 1.00 73.69 226 GLY A C 1
ATOM 1793 O O . GLY A 1 226 ? 8.450 -3.299 -15.397 1.00 73.69 226 GLY A O 1
ATOM 1794 N N . GLY A 1 227 ? 9.875 -4.816 -14.609 1.00 78.00 227 GLY A N 1
ATOM 1795 C CA . GLY A 1 227 ? 10.806 -4.692 -15.733 1.00 78.00 227 GLY A CA 1
ATOM 1796 C C . GLY A 1 227 ? 10.486 -5.704 -16.830 1.00 78.00 227 GLY A C 1
ATOM 1797 O O . GLY A 1 227 ? 10.307 -6.892 -16.541 1.00 78.00 227 GLY A O 1
ATOM 1798 N N . LEU A 1 228 ? 10.471 -5.275 -18.092 1.00 74.19 228 LEU A N 1
ATOM 1799 C CA . LEU A 1 228 ? 10.396 -6.212 -19.208 1.00 74.19 228 LEU A CA 1
ATOM 1800 C C . LEU A 1 228 ? 11.757 -6.896 -19.390 1.00 74.19 228 LEU A C 1
ATOM 1802 O O . LEU A 1 228 ? 12.715 -6.309 -19.895 1.00 74.19 228 LEU A O 1
ATOM 1806 N N . LEU A 1 229 ? 11.834 -8.173 -19.019 1.00 59.84 229 LEU A N 1
ATOM 1807 C CA . LEU A 1 229 ? 12.979 -9.024 -19.331 1.00 59.84 229 LEU A CA 1
ATOM 1808 C C . LEU A 1 229 ? 12.974 -9.353 -20.829 1.00 59.84 229 LEU A C 1
ATOM 1810 O O . LEU A 1 229 ? 12.435 -10.371 -21.264 1.00 59.84 229 LEU A O 1
ATOM 1814 N N . ILE A 1 230 ? 13.600 -8.494 -21.634 1.00 59.59 230 ILE A N 1
ATOM 1815 C CA . ILE A 1 230 ? 13.939 -8.823 -23.019 1.00 59.59 230 ILE A CA 1
ATOM 1816 C C . ILE A 1 230 ? 15.140 -9.772 -22.974 1.00 59.59 230 ILE A C 1
ATOM 1818 O O . ILE A 1 230 ? 16.291 -9.369 -23.144 1.00 59.59 230 ILE A O 1
ATOM 1822 N N . HIS A 1 231 ? 14.888 -11.063 -22.758 1.00 53.62 231 HIS A N 1
ATOM 1823 C CA . HIS A 1 231 ? 15.801 -12.049 -23.314 1.00 53.62 231 HIS A CA 1
ATOM 1824 C C . HIS A 1 231 ? 15.765 -11.861 -24.826 1.00 53.62 231 HIS A C 1
ATOM 1826 O O . HIS A 1 231 ? 14.715 -11.993 -25.453 1.00 53.62 231 HIS A O 1
ATOM 1832 N N . GLN A 1 232 ? 16.911 -11.483 -25.390 1.00 40.19 232 GLN A N 1
ATOM 1833 C CA . GLN A 1 232 ? 17.157 -11.544 -26.818 1.00 40.19 232 GLN A CA 1
ATOM 1834 C C . GLN A 1 232 ? 16.842 -12.968 -27.287 1.00 40.19 232 GLN A C 1
ATOM 1836 O O . GLN A 1 232 ? 17.696 -13.846 -27.238 1.00 40.19 232 GLN A O 1
ATOM 1841 N N . ILE A 1 233 ? 15.609 -13.202 -27.735 1.00 41.19 233 ILE A N 1
ATOM 1842 C CA . ILE A 1 233 ? 15.317 -14.271 -28.680 1.00 41.19 233 ILE A CA 1
ATOM 1843 C C . ILE A 1 233 ? 15.920 -13.773 -29.996 1.00 41.19 233 ILE A C 1
ATOM 1845 O O . ILE A 1 233 ? 15.274 -13.080 -30.783 1.00 41.19 233 ILE A O 1
ATOM 1849 N N . ARG A 1 234 ? 17.220 -14.017 -30.146 1.00 37.41 234 ARG A N 1
ATOM 1850 C CA . ARG A 1 234 ? 17.890 -14.174 -31.432 1.00 37.41 234 ARG A CA 1
ATOM 1851 C C . ARG A 1 234 ? 18.216 -15.645 -31.598 1.00 37.41 234 ARG A C 1
ATOM 1853 O O . ARG A 1 234 ? 18.598 -16.264 -30.582 1.00 37.41 234 ARG A O 1
#

Nearest PDB structures (foldseek):
  3csk-assembly1_A  TM=8.618E-01  e=7.996E-09  Saccharomyces cerevisiae
  3fvy-assembly1_A  TM=7.567E-01  e=3.751E-08  Homo sapiens
  5na6-assembly1_A  TM=6.398E-01  e=3.870E-06  Bacteroides thetaiotaomicron VPI-5482
  5na7-assembly1_A  TM=6.078E-01  e=2.671E-06  Bacteroides thetaiotaomicron VPI-5482
  5na8-assembly1_A  TM=6.177E-01  e=6.346E-06  Bacteroides thetaiotaomicron VPI-5482

Sequence (234 aa):
MSTPTALISGVEQPGMVLGLSCAGCRPRLYIFDFIPETYRACADDGRLLADRTGLADEIVEEFLEGNREFYTSSILGIYRKLPHNLGFLSDITQRAYYLSNQQVTREEIRGVSKLLGEDEIYQENTRWLQAVKFTMFPFQGGDHAAEVKEVCACLEEAKSYAANPPYEQVIESYIQNSATGRTDAYRDSQELWVKDIKPAVETILGFVEPRRDPYGVRAEFEGLVGGLLIHQIR

pLDDT: mean 72.86, std 19.73, range [23.8, 95.12]

Solvent-accessible surface area (backbone atoms only — not comparable to full-atom values): 13764 Å² total; per-residue (Å²): 135,86,79,84,83,79,84,86,72,88,77,94,47,53,16,29,36,64,62,67,80,13,89,83,29,46,47,59,55,46,28,68,50,45,53,59,52,54,36,57,76,30,75,70,35,72,70,48,44,24,77,74,68,72,48,54,64,68,59,40,47,51,55,62,67,21,80,79,66,74,71,69,88,22,47,74,76,65,77,35,88,56,50,81,39,77,31,61,68,52,86,51,21,42,37,60,50,58,60,36,100,60,75,77,53,72,66,59,52,51,54,49,54,49,55,30,57,76,70,74,46,78,47,31,53,50,68,47,67,71,66,98,56,93,58,97,59,93,71,81,52,40,41,58,44,70,63,46,50,52,51,40,54,54,42,61,59,50,40,80,69,44,93,44,72,65,55,30,50,34,44,51,18,44,38,48,19,38,48,44,40,46,60,63,46,42,58,58,25,50,61,52,52,76,66,57,76,82,47,66,67,41,73,52,70,44,54,72,49,29,85,77,33,78,87,54,58,29,21,35,67,47,75,51,79,44,72,58,81,77,71,79,88,120

Mean predicted aligned error: 12.35 Å

Radius of gyration: 21.8 Å; Cα contacts (8 Å, |Δi|>4): 308; chains: 1; bounding box: 66×41×59 Å

InterPro domains:
  IPR039461 Peptidase family M49 [PF03571] (137-226)
  IPR039461 Peptidase family M49 [PTHR23422] (140-226)

Secondary structure (DSSP, 8-state):
----------------B-TT--TTTHHHHHHHHHHHHHHHHTTT-THHHHHHHT--HHHHHHHHHGGGS--SSSGGGTS-----EESSSBTTEE-SSB-SSSPPPHHHHHHHHHHHHHTT--STT--B---SS--S-S----BTHHHHHHHHHHHHHHHTT-SSHHHHHHHHHHHHHHHH--SHHHHHHHHHHTTS-S-SEEEEEEEEEGGG-SSS-SPEEEEEEEE-------